Protein AF-R7TZS1-F1 (afdb_monomer_lite)

Foldseek 3Di:
DDDPPPPPPPPPPQFWAKAFQQAKDKDAADPQWFKDWDFKKWKWDADPRHHPDDHDPDDDIDIGGQQLVVLQAGGLHRIGIGRQVVSCVVPVPRPVVDPPTTIIMTTGIDIAGADADDDDDAQAEAEQADQDKYKHKLVRHPPDPPPLQVGWYKYFYAAQWKKWKKKQWSNLPPPPPPDPDFQFFKWKQDPVGIDTDGHDNDRMDTRDIGRGRIITMRTDRDPPGSTMMMMIIGIDAAHDDDDDPQFPDWDDDRFKIWTQGPVRDIWIWGQDSRYTDTDDRDDPPPPPPDPDPPPPPPPDDDD

pLDDT: mean 84.62, std 15.88, range [36.0, 97.88]

Sequence (303 aa):
MHTLWILITVFAFTRANKYCPGEDMSAKCLNNEVIMMMDARLVQGQIGACRTDEIVTDVDTCSVDVIGIIDVKCSAFQVCSVPVSNVINANQNTCHEIEDHELFLEASYQCVKAIGFQGNTCPMVVDLTSNEPKYLANTKLTTTSQRATSCPWRIKADRGKHINMTLWDFGFASTDDHSTVCSLYAIVVRQSGDLTVCKGLTRQRHVTLVQNDTLDLYVLSPRSQSIGFLLEFSEVGCPRIRDNPEYQNVSQNNSIVIIQCTTGENKMLECVDQKWVGETCINIGTRARGVGFLIVILMGIFE

Organism: Capitella teleta (NCBI:txid283909)

Secondary structure (DSSP, 8-state):
--------------PPEEE-TT-EEEEE--TTEEEEEEEEEEEE--TTTS--S----S----EEE-HHHHHHHHTT-SEEEEEHHHHHHHTGGGSTT-TT--EEEEEEEEEEEEE---SS-SSEEEE--SSS-EEEEGGGTTTSTTHHHHS-EEEE--TT-EEEEEEEETTTT-TT---SS--EEEEEE-TT--EEEE--SSSEEEEEEESSSEEEEEE---TT----EEEEEEEESPPPPPP-TTEEEEEEETTEEEEEETTS-EEEEEEETTEEEEPPPP-TT------------------

InterPro domains:
  IPR043159 D-galactoside/L-rhamnose binding SUEL lectin domain superfamily [G3DSA:2.60.120.740] (8-115)

Radius of gyration: 25.95 Å; chains: 1; bounding box: 72×55×70 Å

Structure (mmCIF, N/CA/C/O backbone):
data_AF-R7TZS1-F1
#
_entry.id   AF-R7TZS1-F1
#
loop_
_atom_site.group_PDB
_atom_site.id
_atom_site.type_symbol
_atom_site.label_atom_id
_atom_site.label_alt_id
_atom_site.label_comp_id
_atom_site.label_asym_id
_atom_site.label_entity_id
_atom_site.label_seq_id
_atom_site.pdbx_PDB_ins_code
_atom_site.Cartn_x
_atom_site.Cartn_y
_atom_site.Cartn_z
_atom_site.occupancy
_atom_site.B_iso_or_equiv
_atom_site.auth_seq_id
_atom_site.auth_comp_id
_atom_site.auth_asym_id
_atom_site.auth_atom_id
_atom_site.pdbx_PDB_model_num
ATOM 1 N N . MET A 1 1 ? -26.617 -31.796 9.824 1.00 36.59 1 MET A N 1
ATOM 2 C CA . MET A 1 1 ? -26.656 -31.335 8.419 1.00 36.59 1 MET A CA 1
ATOM 3 C C . MET A 1 1 ? -25.748 -30.119 8.315 1.00 36.59 1 MET A C 1
ATOM 5 O O . MET A 1 1 ? -26.142 -29.052 8.758 1.00 36.59 1 MET A O 1
ATOM 9 N N . HIS A 1 2 ? -24.512 -30.300 7.845 1.00 36.00 2 HIS A N 1
ATOM 10 C CA . HIS A 1 2 ? -23.542 -29.217 7.663 1.00 36.00 2 HIS A CA 1
ATOM 11 C C . HIS A 1 2 ? -23.557 -28.789 6.195 1.00 36.00 2 HIS A C 1
ATOM 13 O O . HIS A 1 2 ? -23.090 -29.521 5.329 1.00 36.00 2 HIS A O 1
ATOM 19 N N . THR A 1 3 ? -24.140 -27.630 5.905 1.00 48.62 3 THR A N 1
ATOM 20 C CA . THR A 1 3 ? -24.046 -26.991 4.589 1.00 48.62 3 THR A CA 1
ATOM 21 C C . THR A 1 3 ? -22.672 -26.344 4.463 1.00 48.62 3 THR A C 1
ATOM 23 O O . THR A 1 3 ? -22.409 -25.310 5.078 1.00 48.62 3 THR A O 1
ATOM 26 N N . LEU A 1 4 ? -21.793 -26.990 3.702 1.00 47.25 4 LEU A N 1
ATOM 27 C CA . LEU A 1 4 ? -20.474 -26.494 3.331 1.00 47.25 4 LEU A CA 1
ATOM 28 C C . LEU A 1 4 ? -20.655 -25.325 2.344 1.00 47.25 4 LEU A C 1
ATOM 30 O O . LEU A 1 4 ? -20.918 -25.539 1.163 1.00 47.25 4 LEU A O 1
ATOM 34 N N . TRP A 1 5 ? -20.576 -24.088 2.832 1.00 43.78 5 TRP A N 1
ATOM 35 C CA . TRP A 1 5 ? -20.531 -22.907 1.971 1.00 43.78 5 TRP A CA 1
ATOM 36 C C . TRP A 1 5 ? -19.133 -22.806 1.363 1.00 43.78 5 TRP A C 1
ATOM 38 O O . TRP A 1 5 ? -18.191 -22.368 2.019 1.00 43.78 5 TRP A O 1
ATOM 48 N N . ILE A 1 6 ? -18.987 -23.244 0.113 1.00 51.50 6 ILE A N 1
ATOM 49 C CA . ILE A 1 6 ? -17.781 -22.992 -0.677 1.00 51.50 6 ILE A CA 1
ATOM 50 C C . ILE A 1 6 ? -17.783 -21.495 -1.006 1.00 51.50 6 ILE A C 1
ATOM 52 O O . ILE A 1 6 ? -18.502 -21.043 -1.895 1.00 51.50 6 ILE A O 1
ATOM 56 N N . LEU A 1 7 ? -17.007 -20.714 -0.253 1.00 50.72 7 LEU A N 1
ATOM 57 C CA . LEU A 1 7 ? -16.642 -19.352 -0.630 1.00 50.72 7 LEU A CA 1
ATOM 58 C C . LEU A 1 7 ? -15.779 -19.449 -1.891 1.00 50.72 7 LEU A C 1
ATOM 60 O O . LEU A 1 7 ? -14.578 -19.692 -1.815 1.00 50.72 7 LEU A O 1
ATOM 64 N N . ILE A 1 8 ? -16.403 -19.301 -3.060 1.00 49.38 8 ILE A N 1
ATOM 65 C CA . ILE A 1 8 ? -15.687 -19.079 -4.316 1.00 49.38 8 ILE A CA 1
ATOM 66 C C . ILE A 1 8 ? -15.096 -17.671 -4.217 1.00 49.38 8 ILE A C 1
ATOM 68 O O . ILE A 1 8 ? -15.732 -16.681 -4.575 1.00 49.38 8 ILE A O 1
ATOM 72 N N . THR A 1 9 ? -13.890 -17.563 -3.665 1.00 54.06 9 THR A N 1
ATOM 73 C CA . THR A 1 9 ? -13.071 -16.364 -3.802 1.00 54.06 9 THR A CA 1
ATOM 74 C C . THR A 1 9 ? -12.706 -16.244 -5.272 1.00 54.06 9 THR A C 1
ATOM 76 O O . THR A 1 9 ? -11.863 -16.972 -5.792 1.00 54.06 9 THR A O 1
ATOM 79 N N . VAL A 1 10 ? -13.395 -15.345 -5.973 1.00 57.78 10 VAL A N 1
ATOM 80 C CA . VAL A 1 10 ? -13.033 -14.954 -7.333 1.00 57.78 10 VAL A CA 1
ATOM 81 C C . VAL A 1 10 ? -11.707 -14.212 -7.230 1.00 57.78 10 VAL A C 1
ATOM 83 O O . VAL A 1 10 ? -11.667 -13.001 -7.023 1.00 57.78 10 VAL A O 1
ATOM 86 N N . PHE A 1 11 ? -10.603 -14.951 -7.314 1.00 57.25 11 PHE A N 1
ATOM 87 C CA . PHE A 1 11 ? -9.299 -14.355 -7.545 1.00 57.25 11 PHE A CA 1
ATOM 88 C C . PHE A 1 11 ? -9.353 -13.747 -8.939 1.00 57.25 11 PHE A C 1
ATOM 90 O O . PHE A 1 11 ? -9.316 -14.458 -9.944 1.00 57.25 11 PHE A O 1
ATOM 97 N N . ALA A 1 12 ? -9.500 -12.425 -8.999 1.00 63.75 12 ALA A N 1
ATOM 98 C CA . ALA A 1 12 ? -9.266 -11.687 -10.222 1.00 63.75 12 ALA A CA 1
ATOM 99 C C . ALA A 1 12 ? -7.794 -11.902 -10.586 1.00 63.75 12 ALA A C 1
ATOM 101 O O . ALA A 1 12 ? -6.906 -11.255 -10.038 1.00 63.75 12 ALA A O 1
ATOM 102 N N . PHE A 1 13 ? -7.532 -12.878 -11.454 1.00 64.31 13 PHE A N 1
ATOM 103 C CA . PHE A 1 13 ? -6.206 -13.091 -12.003 1.00 64.31 13 PHE A CA 1
ATOM 104 C C . PHE A 1 13 ? -5.909 -11.902 -12.906 1.00 64.31 13 PHE A C 1
ATOM 106 O O . PHE A 1 13 ? -6.398 -11.815 -14.035 1.00 64.31 13 PHE A O 1
ATOM 113 N N . THR A 1 14 ? -5.142 -10.951 -12.387 1.00 77.62 14 THR A N 1
ATOM 114 C CA . THR A 1 14 ? -4.610 -9.856 -13.185 1.00 77.62 14 THR A CA 1
ATOM 115 C C . THR A 1 14 ? -3.669 -10.479 -14.205 1.00 77.62 14 THR A C 1
ATOM 117 O O . THR A 1 14 ? -2.587 -10.956 -13.867 1.00 77.62 14 THR A O 1
ATOM 120 N N . ARG A 1 15 ? -4.115 -10.566 -15.459 1.00 81.38 15 ARG A N 1
ATOM 121 C CA . ARG A 1 15 ? -3.304 -11.137 -16.533 1.00 81.38 15 ARG A CA 1
ATOM 122 C C . ARG A 1 15 ? -2.069 -10.255 -16.719 1.00 81.38 15 ARG A C 1
ATOM 124 O O . ARG A 1 15 ? -2.205 -9.052 -16.928 1.00 81.38 15 ARG A O 1
ATOM 131 N N . ALA A 1 16 ? -0.882 -10.851 -16.633 1.00 90.06 16 ALA A N 1
ATOM 132 C CA . ALA A 1 16 ? 0.351 -10.158 -16.977 1.00 90.06 16 ALA A CA 1
ATOM 133 C C . ALA A 1 16 ? 0.345 -9.817 -18.472 1.00 90.06 16 ALA A C 1
ATOM 135 O O . ALA A 1 16 ? 0.037 -10.668 -19.314 1.00 90.06 16 ALA A O 1
ATOM 136 N N . ASN A 1 17 ? 0.664 -8.566 -18.784 1.00 94.00 17 ASN A N 1
ATOM 137 C CA . ASN A 1 17 ? 0.847 -8.098 -20.149 1.00 94.00 17 ASN A CA 1
ATOM 138 C C . ASN A 1 17 ? 2.302 -8.315 -20.557 1.00 94.00 17 ASN A C 1
ATOM 140 O O . ASN A 1 17 ? 3.202 -8.199 -19.725 1.00 94.00 17 ASN A O 1
ATOM 144 N N . LYS A 1 18 ? 2.512 -8.624 -21.835 1.00 94.38 18 LYS A N 1
ATOM 145 C CA . LYS A 1 18 ? 3.832 -8.822 -22.433 1.00 94.38 18 LYS A CA 1
ATOM 146 C C . LYS A 1 18 ? 4.156 -7.602 -23.291 1.00 94.38 18 LYS A C 1
ATOM 148 O O . LYS A 1 18 ? 3.276 -7.157 -24.023 1.00 94.38 18 LYS A O 1
ATOM 153 N N . TYR A 1 19 ? 5.376 -7.089 -23.184 1.00 95.38 19 TYR A N 1
ATOM 154 C CA . TYR A 1 19 ? 5.845 -5.910 -23.911 1.00 95.38 19 TYR A CA 1
ATOM 155 C C . TYR A 1 19 ? 7.188 -6.203 -24.578 1.00 95.38 19 TYR A C 1
ATOM 157 O O . TYR A 1 19 ? 8.139 -6.617 -23.908 1.00 95.38 19 TYR A O 1
ATOM 165 N N . CYS A 1 20 ? 7.264 -5.982 -25.883 1.00 94.50 20 CYS A N 1
ATOM 166 C CA . CYS A 1 20 ? 8.398 -6.354 -26.720 1.00 94.50 20 CYS A CA 1
ATOM 167 C C . CYS A 1 20 ? 9.515 -5.301 -26.732 1.00 94.50 20 CYS A C 1
ATOM 169 O O . CYS A 1 20 ? 9.286 -4.136 -26.389 1.00 94.50 20 CYS A O 1
ATOM 171 N N . PRO A 1 21 ? 10.739 -5.673 -27.157 1.00 92.31 21 PRO A N 1
ATOM 172 C CA . PRO A 1 21 ? 11.778 -4.696 -27.457 1.00 92.31 21 PRO A CA 1
ATOM 173 C C . PRO A 1 21 ? 11.272 -3.620 -28.429 1.00 92.31 21 PRO A C 1
ATOM 175 O O . PRO A 1 21 ? 10.781 -3.926 -29.511 1.00 92.31 21 PRO A O 1
ATOM 178 N N . GLY A 1 22 ? 11.389 -2.350 -28.036 1.00 93.81 22 GLY A N 1
ATOM 179 C CA . GLY A 1 22 ? 10.906 -1.204 -28.818 1.00 93.81 22 GLY A CA 1
ATOM 180 C C . GL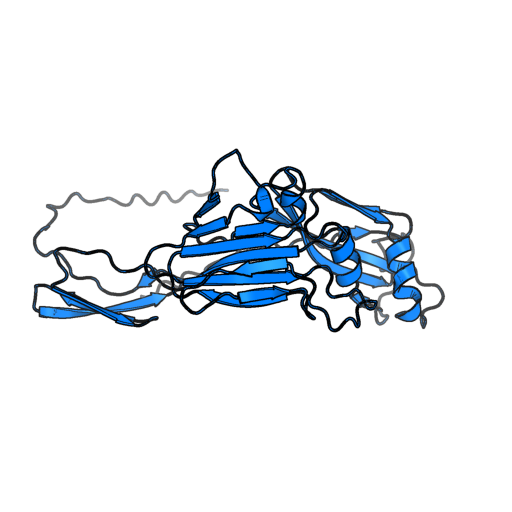Y A 1 22 ? 9.499 -0.722 -28.453 1.00 93.81 22 GLY A C 1
ATOM 181 O O . GLY A 1 22 ? 9.102 0.349 -28.906 1.00 93.81 22 GLY A O 1
ATOM 182 N N . GLU A 1 23 ? 8.772 -1.456 -27.608 1.00 96.44 23 GLU A N 1
ATOM 183 C CA . GLU A 1 23 ? 7.502 -1.002 -27.043 1.00 96.44 23 GLU A CA 1
ATOM 184 C C . GLU A 1 23 ? 7.695 -0.234 -25.728 1.00 96.44 23 GLU A C 1
ATOM 186 O O . GLU A 1 23 ? 8.723 -0.331 -25.046 1.00 96.44 23 GLU A O 1
ATOM 191 N N . ASP A 1 24 ? 6.645 0.492 -25.352 1.00 97.62 24 ASP A N 1
ATOM 192 C CA . ASP A 1 24 ? 6.517 1.147 -24.059 1.00 97.62 24 ASP A CA 1
ATOM 193 C C . ASP A 1 24 ? 5.532 0.375 -23.178 1.00 97.62 24 ASP A C 1
ATOM 195 O O . ASP A 1 24 ? 4.366 0.172 -23.536 1.00 97.62 24 ASP A O 1
ATOM 199 N N . MET A 1 25 ? 5.958 0.032 -21.963 1.00 97.06 25 MET A N 1
ATOM 200 C CA . MET A 1 25 ? 5.032 -0.379 -20.918 1.00 97.06 25 MET A CA 1
ATOM 201 C C . MET A 1 25 ? 4.205 0.831 -20.494 1.00 97.06 25 MET A C 1
ATOM 203 O O . MET A 1 25 ? 4.699 1.736 -19.823 1.00 97.06 25 MET A O 1
ATOM 207 N N . SER A 1 26 ? 2.945 0.847 -20.923 1.00 97.56 26 SER A N 1
ATOM 208 C CA . SER A 1 26 ? 1.988 1.909 -20.623 1.00 97.56 26 SER A CA 1
ATOM 209 C C . SER A 1 26 ? 0.968 1.447 -19.585 1.00 97.56 26 SER A C 1
ATOM 211 O O . SER A 1 26 ? 0.287 0.435 -19.766 1.00 97.56 26 SER A O 1
ATOM 213 N N . ALA A 1 27 ? 0.816 2.226 -18.516 1.00 97.56 27 ALA A N 1
ATOM 214 C CA . ALA A 1 27 ? -0.189 2.011 -17.479 1.00 97.56 27 ALA A CA 1
ATOM 215 C C . ALA A 1 27 ? -0.943 3.309 -17.182 1.00 97.56 27 ALA A C 1
ATOM 217 O O . ALA A 1 27 ? -0.363 4.400 -17.162 1.00 97.56 27 ALA A O 1
ATOM 218 N N . LYS A 1 28 ? -2.256 3.197 -16.958 1.00 97.81 28 LYS A N 1
ATOM 219 C CA . LYS A 1 28 ? -3.122 4.350 -16.698 1.00 97.81 28 LYS A CA 1
ATOM 220 C C . LYS A 1 28 ? -4.279 3.982 -15.778 1.00 97.81 28 LYS A C 1
ATOM 222 O O . LYS A 1 28 ? -5.035 3.065 -16.074 1.00 97.81 28 LYS A O 1
ATOM 227 N N . CYS A 1 29 ? -4.451 4.773 -14.726 1.00 97.44 29 CYS A N 1
ATOM 228 C CA . CYS A 1 29 ? -5.556 4.674 -13.777 1.00 97.44 29 CYS A CA 1
ATOM 229 C C . CYS A 1 29 ? -6.459 5.920 -13.803 1.00 97.44 29 CYS A C 1
ATOM 231 O O . CYS A 1 29 ? -6.125 6.958 -14.395 1.00 97.44 29 CYS A O 1
ATOM 233 N N . LEU A 1 30 ? -7.625 5.830 -13.156 1.00 96.31 30 LEU A N 1
ATOM 234 C CA . LEU A 1 30 ? -8.568 6.946 -13.032 1.00 96.31 30 LEU A CA 1
ATOM 235 C C . LEU A 1 30 ? -8.015 8.080 -12.143 1.00 96.31 30 LEU A C 1
ATOM 237 O O . LEU A 1 30 ? -7.005 7.937 -11.458 1.00 96.31 30 LEU A O 1
ATOM 241 N N . ASN A 1 31 ? -8.678 9.243 -12.145 1.00 91.25 31 ASN A N 1
ATOM 242 C CA . ASN A 1 31 ? -8.196 10.468 -11.475 1.00 91.25 31 ASN A CA 1
ATOM 243 C C . ASN A 1 31 ? -7.962 10.323 -9.963 1.00 91.25 31 ASN A C 1
ATOM 245 O O . ASN A 1 31 ? -7.089 10.987 -9.403 1.00 91.25 31 ASN A O 1
ATOM 249 N N . ASN A 1 32 ? -8.696 9.434 -9.306 1.00 93.25 32 ASN A N 1
ATOM 250 C CA . ASN A 1 32 ? -8.603 9.118 -7.880 1.00 93.25 32 ASN A CA 1
ATOM 251 C C . ASN A 1 32 ? -7.857 7.803 -7.602 1.00 93.25 32 ASN A C 1
ATOM 253 O O . ASN A 1 32 ? -7.904 7.286 -6.488 1.00 93.25 32 ASN A O 1
ATOM 257 N N . GLU A 1 33 ? -7.190 7.256 -8.608 1.00 96.31 33 GLU A N 1
ATOM 258 C CA . GLU A 1 33 ? -6.445 6.014 -8.509 1.00 96.31 33 GLU A CA 1
ATOM 259 C C . GLU A 1 33 ? -4.973 6.246 -8.836 1.00 96.31 33 GLU A C 1
ATOM 261 O O . GLU A 1 33 ? -4.574 7.265 -9.421 1.00 96.31 33 GLU A O 1
ATOM 266 N N . VAL A 1 34 ? -4.164 5.291 -8.403 1.00 96.44 34 VAL A N 1
ATOM 267 C CA . VAL A 1 34 ? -2.740 5.204 -8.698 1.00 96.44 34 VAL A CA 1
ATOM 268 C C . VAL A 1 34 ? -2.388 3.773 -9.067 1.00 96.44 34 VAL A C 1
ATOM 270 O O . VAL A 1 34 ? -3.036 2.822 -8.628 1.00 96.44 34 VAL A O 1
ATOM 273 N N . ILE A 1 35 ? -1.356 3.644 -9.884 1.00 97.62 35 ILE A N 1
ATOM 274 C CA . ILE A 1 35 ? -0.778 2.379 -10.299 1.00 97.62 35 ILE A CA 1
ATOM 275 C C . ILE A 1 35 ? -0.058 1.777 -9.089 1.00 97.62 35 ILE A C 1
ATOM 277 O O . ILE A 1 35 ? 0.745 2.439 -8.429 1.00 97.62 35 ILE A O 1
ATOM 281 N N . MET A 1 36 ? -0.346 0.515 -8.807 1.00 97.25 36 MET A N 1
ATOM 282 C CA . MET A 1 36 ? 0.450 -0.347 -7.945 1.00 97.25 36 MET A CA 1
ATOM 283 C C . MET A 1 36 ? 0.902 -1.518 -8.808 1.00 97.25 36 MET A C 1
ATOM 285 O O . MET A 1 36 ? 0.079 -2.337 -9.224 1.00 97.25 36 MET A O 1
ATOM 289 N N . MET A 1 37 ? 2.196 -1.579 -9.115 1.00 97.81 37 MET A N 1
ATOM 290 C CA . MET A 1 37 ? 2.744 -2.733 -9.818 1.00 97.81 37 MET A CA 1
ATOM 291 C C . MET A 1 37 ? 2.579 -3.980 -8.943 1.00 97.81 37 MET A C 1
ATOM 293 O O . MET A 1 37 ? 2.754 -3.918 -7.726 1.00 97.81 37 MET A O 1
ATOM 297 N N . MET A 1 38 ? 2.210 -5.103 -9.541 1.00 96.75 38 MET A N 1
ATOM 298 C CA . MET A 1 38 ? 2.007 -6.364 -8.822 1.00 96.75 38 MET A CA 1
ATOM 299 C C . MET A 1 38 ? 3.144 -7.337 -9.101 1.00 96.75 38 MET A C 1
ATOM 301 O O . MET A 1 38 ? 3.638 -7.968 -8.174 1.00 96.75 38 MET A O 1
ATOM 305 N N . ASP A 1 39 ? 3.578 -7.396 -10.357 1.00 96.88 39 ASP A N 1
ATOM 306 C CA . ASP A 1 39 ? 4.677 -8.232 -10.827 1.00 96.88 39 ASP A CA 1
ATOM 307 C C . ASP A 1 39 ? 5.353 -7.547 -12.018 1.00 96.88 39 ASP A C 1
ATOM 309 O O . ASP A 1 39 ? 4.677 -6.868 -12.803 1.00 96.88 39 ASP A O 1
ATOM 313 N N . ALA A 1 40 ? 6.667 -7.704 -12.151 1.00 97.12 40 ALA A N 1
ATOM 314 C CA . ALA A 1 40 ? 7.392 -7.294 -13.345 1.00 97.12 40 ALA A CA 1
ATOM 315 C C . ALA A 1 40 ? 8.675 -8.106 -13.489 1.00 97.12 40 ALA A C 1
ATOM 317 O O . ALA A 1 40 ? 9.539 -8.082 -12.615 1.00 97.12 40 ALA A O 1
ATOM 318 N N . ARG A 1 41 ? 8.824 -8.781 -14.623 1.00 96.06 41 ARG A N 1
ATOM 319 C CA . ARG A 1 41 ? 9.970 -9.635 -14.915 1.00 96.06 41 ARG A CA 1
ATOM 320 C C . ARG A 1 41 ? 10.406 -9.494 -16.362 1.00 96.06 41 ARG A C 1
ATOM 322 O O . ARG A 1 41 ? 9.574 -9.416 -17.264 1.00 96.06 41 ARG A O 1
ATOM 329 N N . LEU A 1 42 ? 11.712 -9.475 -16.583 1.00 93.88 42 LEU A N 1
ATOM 330 C CA . LEU A 1 42 ? 12.271 -9.719 -17.905 1.00 93.88 42 LEU A CA 1
ATOM 331 C C . LEU A 1 42 ? 12.331 -11.220 -18.107 1.00 93.88 42 LEU A C 1
ATOM 333 O O . LEU A 1 42 ? 12.887 -11.930 -17.275 1.00 93.88 42 LEU A O 1
ATOM 337 N N . VAL A 1 43 ? 11.759 -11.688 -19.203 1.00 91.50 43 VAL A N 1
ATOM 338 C CA . VAL A 1 43 ? 11.744 -13.100 -19.568 1.00 91.50 43 VAL A CA 1
ATOM 339 C C . VAL A 1 43 ? 12.291 -13.258 -20.972 1.00 91.50 43 VAL A C 1
ATOM 341 O O . VAL A 1 43 ? 12.128 -12.396 -21.839 1.00 91.50 43 VAL A O 1
ATOM 344 N N . GLN A 1 44 ? 12.955 -14.379 -21.193 1.00 88.38 44 GLN A N 1
ATOM 345 C CA . GLN A 1 44 ? 13.411 -14.777 -22.511 1.00 88.38 44 GLN A CA 1
ATOM 346 C C . GLN A 1 44 ? 12.223 -15.058 -23.439 1.00 88.38 44 GLN A C 1
ATOM 348 O O . GLN A 1 44 ? 11.277 -15.748 -23.055 1.00 88.38 44 GLN A O 1
ATOM 353 N N . GLY A 1 45 ? 12.285 -14.519 -24.662 1.00 71.62 45 GLY A N 1
ATOM 354 C CA . GLY A 1 45 ? 11.308 -14.697 -25.737 1.00 71.62 45 GLY A CA 1
ATOM 355 C C . GLY A 1 45 ? 10.766 -16.119 -25.872 1.00 71.62 45 GLY A C 1
ATOM 356 O O . GLY A 1 45 ? 11.495 -17.014 -26.283 1.00 71.62 45 GLY A O 1
ATOM 357 N N . GLN A 1 46 ? 9.468 -16.306 -25.611 1.00 67.69 46 GLN A N 1
ATOM 358 C CA . GLN A 1 46 ? 8.711 -17.460 -26.101 1.00 67.69 46 GLN A CA 1
ATOM 359 C C . GLN A 1 46 ? 7.970 -17.071 -27.385 1.00 67.69 46 GLN A C 1
ATOM 361 O O . GLN A 1 46 ? 7.551 -15.920 -27.559 1.00 67.69 46 GLN A O 1
ATOM 366 N N . ILE A 1 47 ? 7.786 -18.044 -28.276 1.00 68.12 47 ILE A N 1
ATOM 367 C CA . ILE A 1 47 ? 7.070 -17.869 -29.543 1.00 68.12 47 ILE A CA 1
ATOM 368 C C . ILE A 1 47 ? 5.674 -17.306 -29.276 1.00 68.12 47 ILE A C 1
ATOM 370 O O . ILE A 1 47 ? 4.976 -17.741 -28.360 1.00 68.12 47 ILE A O 1
ATOM 374 N N . GLY A 1 48 ? 5.256 -16.343 -30.098 1.00 71.44 48 GLY A N 1
ATOM 375 C CA . GLY A 1 48 ? 3.912 -15.767 -30.063 1.00 71.44 48 GLY A CA 1
ATOM 376 C C . GLY A 1 48 ? 3.725 -14.601 -29.090 1.00 71.44 48 GLY A C 1
ATOM 377 O O . GLY A 1 48 ? 2.649 -14.009 -29.087 1.00 71.44 48 GLY A O 1
ATOM 378 N N . ALA A 1 49 ? 4.740 -14.240 -28.296 1.00 76.12 49 ALA A N 1
ATOM 379 C CA . ALA A 1 49 ? 4.742 -12.972 -27.561 1.00 76.12 49 ALA A CA 1
ATOM 380 C C . ALA A 1 49 ? 5.277 -11.836 -28.445 1.00 76.12 49 ALA A C 1
ATOM 382 O O . ALA A 1 49 ? 4.528 -10.937 -28.810 1.00 76.12 49 ALA A O 1
ATOM 383 N N . CYS A 1 50 ? 6.557 -11.925 -28.818 1.00 84.31 50 CYS A N 1
ATOM 384 C CA . CYS A 1 50 ? 7.274 -10.883 -29.565 1.00 84.31 50 CYS A CA 1
ATOM 385 C C . CYS A 1 50 ? 7.916 -11.379 -30.864 1.00 84.31 50 CYS A C 1
ATOM 387 O O . CYS A 1 50 ? 8.424 -10.580 -31.642 1.00 84.31 50 CYS A O 1
ATOM 389 N N . ARG A 1 51 ? 7.868 -12.694 -31.112 1.00 78.56 51 ARG A N 1
ATOM 390 C CA . ARG A 1 51 ? 8.448 -13.343 -32.289 1.00 78.56 51 ARG A CA 1
ATOM 391 C C . ARG A 1 51 ? 7.421 -14.263 -32.942 1.00 78.56 51 ARG A C 1
ATOM 393 O O . ARG A 1 51 ? 6.700 -14.981 -32.244 1.00 78.56 51 ARG A O 1
ATOM 400 N N . THR A 1 52 ? 7.355 -14.228 -34.270 1.00 74.69 52 THR A N 1
ATOM 401 C CA . THR A 1 52 ? 6.414 -15.012 -35.087 1.00 74.69 52 THR A CA 1
ATOM 402 C C . THR A 1 52 ? 6.940 -16.391 -35.477 1.00 74.69 52 THR A C 1
ATOM 404 O O . THR A 1 52 ? 6.151 -17.226 -35.916 1.00 74.69 52 THR A O 1
ATOM 407 N N . ASP A 1 53 ? 8.238 -16.648 -35.296 1.00 68.56 53 ASP A N 1
ATOM 408 C CA . ASP A 1 53 ? 8.920 -17.759 -35.961 1.00 68.56 53 ASP A CA 1
ATOM 409 C C . ASP A 1 53 ? 9.393 -18.837 -34.964 1.00 68.56 53 ASP A C 1
ATOM 411 O O . ASP A 1 53 ? 10.000 -18.514 -33.946 1.00 68.56 53 ASP A O 1
ATOM 415 N N . GLU A 1 54 ? 9.069 -20.090 -35.316 1.00 64.56 54 GLU A N 1
ATOM 416 C CA . GLU A 1 54 ? 9.449 -21.428 -34.805 1.00 64.56 54 GLU A CA 1
ATOM 417 C C . GLU A 1 54 ? 9.570 -21.725 -33.303 1.00 64.56 54 GLU A C 1
ATOM 419 O O . GLU A 1 54 ? 10.299 -21.089 -32.555 1.00 64.56 54 GLU A O 1
ATOM 424 N N . ILE A 1 55 ? 8.893 -22.813 -32.906 1.00 59.94 55 ILE A N 1
ATOM 425 C CA . ILE A 1 55 ? 8.687 -23.310 -31.542 1.00 59.94 55 ILE A CA 1
ATOM 426 C C . ILE A 1 55 ? 9.976 -23.910 -30.955 1.00 59.94 55 ILE A C 1
ATOM 428 O O . ILE A 1 55 ? 10.413 -24.977 -31.374 1.00 59.94 55 ILE A O 1
ATOM 432 N N . VAL A 1 56 ? 10.518 -23.282 -29.912 1.00 58.31 56 VAL A N 1
ATOM 433 C CA . VAL A 1 56 ? 11.513 -23.868 -29.007 1.00 58.31 56 VAL A CA 1
ATOM 434 C C . VAL A 1 56 ? 10.749 -24.405 -27.796 1.00 58.31 56 VAL A C 1
ATOM 436 O O . VAL A 1 56 ? 10.246 -23.623 -26.991 1.00 58.31 56 VAL A O 1
ATOM 439 N N . THR A 1 57 ? 10.578 -25.726 -27.701 1.00 60.47 57 THR A N 1
ATOM 440 C CA . THR A 1 57 ? 9.745 -26.352 -26.657 1.00 60.47 57 THR A CA 1
ATOM 441 C C . THR A 1 57 ? 10.460 -26.637 -25.338 1.00 60.47 57 THR A C 1
ATOM 443 O O . THR A 1 57 ? 9.764 -26.894 -24.365 1.00 60.47 57 THR A O 1
ATOM 446 N N . ASP A 1 58 ? 11.795 -26.574 -25.252 1.00 59.88 58 ASP A N 1
ATOM 447 C CA . ASP A 1 58 ? 12.514 -27.235 -24.142 1.00 59.88 58 ASP A CA 1
ATOM 448 C C . ASP A 1 58 ? 13.786 -26.512 -23.651 1.00 59.88 58 ASP A C 1
ATOM 450 O O . ASP A 1 58 ? 14.829 -27.141 -23.486 1.00 59.88 58 ASP A O 1
ATOM 454 N N . VAL A 1 59 ? 13.744 -25.197 -23.408 1.00 62.28 59 VAL A N 1
ATOM 455 C CA . VAL A 1 59 ? 14.907 -24.470 -22.852 1.00 62.28 59 VAL A CA 1
ATOM 456 C C . VAL A 1 59 ? 14.542 -23.766 -21.549 1.00 62.28 59 VAL A C 1
ATOM 458 O O . VAL A 1 59 ? 13.509 -23.100 -21.470 1.00 62.28 59 VAL A O 1
ATOM 461 N N . ASP A 1 60 ? 15.407 -23.924 -20.542 1.00 69.88 60 ASP A N 1
ATOM 462 C CA . ASP A 1 60 ? 15.380 -23.192 -19.275 1.00 69.88 60 ASP A CA 1
ATOM 463 C C . ASP A 1 60 ? 15.236 -21.688 -19.547 1.00 69.88 60 ASP A C 1
ATOM 465 O O . ASP A 1 60 ? 16.161 -21.029 -20.020 1.00 69.88 60 ASP A O 1
ATOM 469 N N . THR A 1 61 ? 14.050 -21.133 -19.291 1.00 79.62 61 THR A N 1
ATOM 470 C CA . THR A 1 61 ? 13.777 -19.721 -19.569 1.00 79.62 61 THR A CA 1
ATOM 471 C C . THR A 1 61 ? 14.452 -18.851 -18.516 1.00 79.62 61 THR A C 1
ATOM 473 O O . THR A 1 61 ? 14.055 -18.892 -17.346 1.00 79.62 61 THR A O 1
ATOM 476 N N . CYS A 1 62 ? 15.424 -18.024 -18.913 1.00 88.50 62 CYS A N 1
ATOM 477 C CA . CYS A 1 62 ? 15.947 -16.988 -18.020 1.00 88.50 62 CYS A CA 1
ATOM 478 C C . CYS A 1 62 ? 14.816 -16.012 -17.656 1.00 88.50 62 CYS A C 1
ATOM 480 O O . CYS A 1 62 ? 14.106 -15.515 -18.537 1.00 88.50 62 CYS A O 1
ATOM 482 N N . SER A 1 63 ? 14.644 -15.743 -16.360 1.00 91.88 63 SER A N 1
ATOM 483 C CA . SER A 1 63 ? 13.685 -14.765 -15.842 1.00 91.88 63 SER A CA 1
ATOM 484 C C . SER A 1 63 ? 14.332 -13.931 -14.744 1.00 91.88 63 SER A C 1
ATOM 486 O O . SER A 1 63 ? 14.914 -14.476 -13.808 1.00 91.88 63 SER A O 1
ATOM 488 N N . VAL A 1 64 ? 14.179 -12.612 -14.825 1.00 94.00 64 VAL A N 1
ATOM 489 C CA . VAL A 1 64 ? 14.769 -11.649 -13.888 1.00 94.00 64 VAL A CA 1
ATOM 490 C C . VAL A 1 64 ? 13.674 -10.761 -13.335 1.00 94.00 64 VAL A C 1
ATOM 492 O O . VAL A 1 64 ? 12.972 -10.108 -14.103 1.00 94.00 64 VAL A O 1
ATOM 495 N N . ASP A 1 65 ? 13.540 -10.719 -12.012 1.00 95.06 65 ASP A N 1
ATOM 496 C CA . ASP A 1 65 ? 12.645 -9.776 -11.344 1.00 95.06 65 ASP A CA 1
ATOM 497 C C . ASP A 1 65 ? 13.168 -8.342 -11.525 1.00 95.06 65 ASP A C 1
ATOM 499 O O . ASP A 1 65 ? 14.295 -8.016 -11.149 1.00 95.06 65 ASP A O 1
ATOM 503 N N . VAL A 1 66 ? 12.338 -7.488 -12.122 1.00 96.25 66 VAL A N 1
ATOM 504 C CA . VAL A 1 66 ? 12.626 -6.071 -12.375 1.00 96.25 66 VAL A CA 1
ATOM 505 C C . VAL A 1 66 ? 11.588 -5.153 -11.730 1.00 96.25 66 VAL A C 1
ATOM 507 O O . VAL A 1 66 ? 11.524 -3.964 -12.062 1.00 96.25 66 VAL A O 1
ATOM 510 N N . ILE A 1 67 ? 10.791 -5.664 -10.781 1.00 96.88 67 ILE A N 1
ATOM 511 C CA . ILE A 1 67 ? 9.728 -4.908 -10.105 1.00 96.88 67 ILE A CA 1
ATOM 512 C C . ILE A 1 67 ? 10.242 -3.610 -9.499 1.00 96.88 67 ILE A C 1
ATOM 514 O O . ILE A 1 67 ? 9.599 -2.577 -9.655 1.00 96.88 67 ILE A O 1
ATOM 518 N N . GLY A 1 68 ? 11.437 -3.626 -8.905 1.00 95.12 68 GLY A N 1
ATOM 519 C CA . GLY A 1 68 ? 12.048 -2.444 -8.301 1.00 95.12 68 GLY A CA 1
ATOM 520 C C . GLY A 1 68 ? 12.307 -1.310 -9.297 1.00 95.12 68 GLY A C 1
ATOM 521 O O . GLY A 1 68 ? 12.127 -0.143 -8.961 1.00 95.12 68 GLY A O 1
ATOM 522 N N . ILE A 1 69 ? 12.676 -1.632 -10.540 1.00 95.00 69 ILE A N 1
ATOM 523 C CA . ILE A 1 69 ? 12.946 -0.632 -11.585 1.00 95.00 69 ILE A CA 1
ATOM 524 C C . ILE A 1 69 ? 11.640 -0.011 -12.076 1.00 95.00 69 ILE A C 1
ATOM 526 O O . ILE A 1 69 ? 11.560 1.208 -12.252 1.00 95.00 69 ILE A O 1
ATOM 530 N N . ILE A 1 70 ? 10.610 -0.837 -12.276 1.00 96.62 70 ILE A N 1
ATOM 531 C CA . ILE A 1 70 ? 9.303 -0.362 -12.738 1.00 96.62 70 ILE A CA 1
ATOM 532 C C . ILE A 1 70 ? 8.575 0.405 -11.629 1.00 96.62 70 ILE A C 1
ATOM 534 O O . ILE A 1 70 ? 7.977 1.443 -11.904 1.00 96.62 70 ILE A O 1
ATOM 538 N N . ASP A 1 71 ? 8.673 -0.038 -10.375 1.00 96.44 71 ASP A N 1
ATOM 539 C CA . ASP A 1 71 ? 8.081 0.620 -9.206 1.00 96.44 71 ASP A CA 1
ATOM 540 C C . ASP A 1 71 ? 8.521 2.083 -9.091 1.00 96.44 71 ASP A C 1
ATOM 542 O O . ASP A 1 71 ? 7.671 2.966 -8.970 1.00 96.44 71 ASP A O 1
ATOM 546 N N . VAL A 1 72 ? 9.825 2.355 -9.221 1.00 94.31 72 VAL A N 1
ATOM 547 C CA . VAL A 1 72 ? 10.388 3.717 -9.149 1.00 94.31 72 VAL A CA 1
ATOM 548 C C . VAL A 1 72 ? 9.768 4.654 -10.193 1.00 94.31 72 VAL A C 1
ATOM 550 O O . VAL A 1 72 ? 9.710 5.866 -9.980 1.00 94.31 72 VAL A O 1
ATOM 553 N N . LYS A 1 73 ? 9.329 4.118 -11.336 1.00 95.06 73 LYS A N 1
ATOM 554 C CA . LYS A 1 73 ? 8.792 4.902 -12.457 1.00 95.06 73 LYS A CA 1
ATOM 555 C C . LYS A 1 73 ? 7.270 4.964 -12.476 1.00 95.06 73 LYS A C 1
ATOM 557 O O . LYS A 1 73 ? 6.723 5.991 -12.868 1.00 95.06 73 LYS A O 1
ATOM 562 N N . CYS A 1 74 ? 6.601 3.883 -12.086 1.00 97.00 74 CYS A N 1
ATOM 563 C CA . CYS A 1 74 ? 5.168 3.714 -12.298 1.00 97.00 74 CYS A CA 1
ATOM 564 C C . CYS A 1 74 ? 4.353 3.671 -11.014 1.00 97.00 74 CYS A C 1
ATOM 566 O O . CYS A 1 74 ? 3.237 4.193 -10.994 1.00 97.00 74 CYS A O 1
ATOM 568 N N . SER A 1 75 ? 4.872 3.080 -9.940 1.00 96.81 75 SER A N 1
ATOM 569 C CA . SER A 1 75 ? 4.073 2.883 -8.736 1.00 96.81 75 SER A CA 1
ATOM 570 C C . SER A 1 75 ? 3.820 4.199 -7.997 1.00 96.81 75 SER A C 1
ATOM 572 O O . SER A 1 75 ? 4.656 5.099 -7.956 1.00 96.81 75 SER A O 1
ATOM 574 N N . ALA A 1 76 ? 2.615 4.325 -7.439 1.00 95.56 76 ALA A N 1
ATOM 575 C CA . ALA A 1 76 ? 2.014 5.562 -6.939 1.00 95.56 76 ALA A CA 1
ATOM 576 C C . ALA A 1 76 ? 1.714 6.634 -8.004 1.00 95.56 76 ALA A C 1
ATOM 578 O O . ALA A 1 76 ? 1.136 7.660 -7.654 1.00 95.56 76 ALA A O 1
ATOM 579 N N . PHE A 1 77 ? 2.015 6.444 -9.289 1.00 94.81 77 PHE A N 1
ATOM 580 C CA . PHE A 1 77 ? 1.641 7.406 -10.331 1.00 94.81 77 PHE A CA 1
ATOM 581 C C . PHE A 1 77 ? 0.284 7.066 -10.943 1.00 94.81 77 PHE A C 1
ATOM 583 O O . PHE A 1 77 ? -0.161 5.927 -10.921 1.00 94.81 77 PHE A O 1
ATOM 590 N N . GLN A 1 78 ? -0.415 8.063 -11.487 1.00 95.56 78 GLN A N 1
ATOM 591 C CA . GLN A 1 78 ? -1.677 7.813 -12.193 1.00 95.56 78 GLN A CA 1
ATOM 592 C C . GLN A 1 78 ? -1.441 7.301 -13.623 1.00 95.56 78 GLN A C 1
ATOM 594 O O . GLN A 1 78 ? -2.229 6.511 -14.140 1.00 95.56 78 GLN A O 1
ATOM 599 N N . VAL A 1 79 ? -0.385 7.794 -14.270 1.00 96.56 79 VAL A N 1
ATOM 600 C CA . VAL A 1 79 ? -0.010 7.476 -15.649 1.00 96.56 79 VAL A CA 1
ATOM 601 C C . VAL A 1 79 ? 1.479 7.178 -15.664 1.00 96.56 79 VAL A C 1
ATOM 603 O O . VAL A 1 79 ? 2.250 7.925 -15.063 1.00 96.56 79 VAL A O 1
ATOM 606 N N . CYS A 1 80 ? 1.868 6.114 -16.357 1.00 97.06 80 CYS A N 1
ATOM 607 C CA . CYS A 1 80 ? 3.257 5.728 -16.546 1.00 97.06 80 CYS A CA 1
ATOM 608 C C . CYS A 1 80 ? 3.490 5.249 -17.982 1.00 97.06 80 CYS A C 1
ATOM 610 O O . CYS A 1 80 ? 2.622 4.582 -18.547 1.00 97.06 80 CYS A O 1
ATOM 612 N N . SER A 1 81 ? 4.657 5.577 -18.539 1.00 97.62 81 SER A N 1
ATOM 613 C CA . SER A 1 81 ? 5.187 4.992 -19.774 1.00 97.62 81 SER A CA 1
ATOM 614 C C . SER A 1 81 ? 6.668 4.699 -19.567 1.00 97.62 81 SER A C 1
ATOM 616 O O . SER A 1 81 ? 7.428 5.617 -19.243 1.00 97.62 81 SER A O 1
ATOM 618 N N . VAL A 1 82 ? 7.076 3.439 -19.706 1.00 97.25 82 VAL A N 1
ATOM 619 C CA . VAL A 1 82 ? 8.476 3.017 -19.564 1.00 97.25 82 VAL A CA 1
ATOM 620 C C . VAL A 1 82 ? 8.901 2.254 -20.816 1.00 97.25 82 VAL A C 1
ATOM 622 O O . VAL A 1 82 ? 8.374 1.167 -21.049 1.00 97.25 82 VAL A O 1
ATOM 625 N N . PRO A 1 83 ? 9.878 2.761 -21.589 1.00 97.75 83 PRO A N 1
ATOM 626 C CA . PRO A 1 83 ? 10.437 2.016 -22.711 1.00 97.75 83 PRO A CA 1
ATOM 627 C C . PRO A 1 83 ? 11.062 0.705 -22.236 1.00 97.75 83 PRO A C 1
ATOM 629 O O . PRO A 1 83 ? 11.913 0.715 -21.339 1.00 97.75 83 PRO A O 1
ATOM 632 N N . VAL A 1 84 ? 10.683 -0.420 -22.846 1.00 96.00 84 VAL A N 1
ATOM 633 C CA . VAL A 1 84 ? 11.189 -1.755 -22.470 1.00 96.00 84 VAL A CA 1
ATOM 634 C C . VAL A 1 84 ? 12.713 -1.828 -22.606 1.00 96.00 84 VAL A C 1
ATOM 636 O O . VAL A 1 84 ? 13.389 -2.418 -21.762 1.00 96.00 84 VAL A O 1
ATOM 639 N N . SER A 1 85 ? 13.278 -1.138 -23.601 1.00 94.62 85 SER A N 1
ATOM 640 C CA . SER A 1 85 ? 14.728 -1.025 -23.796 1.00 94.62 85 SER A CA 1
ATOM 641 C C . SER A 1 85 ? 15.455 -0.468 -22.570 1.00 94.62 85 SER A C 1
ATOM 643 O O . SER A 1 85 ? 16.542 -0.936 -22.243 1.00 94.62 85 SER A O 1
ATOM 645 N N . ASN A 1 86 ? 14.861 0.485 -21.844 1.00 95.56 86 ASN A N 1
ATOM 646 C CA . ASN A 1 86 ? 15.474 1.054 -20.642 1.00 95.56 86 ASN A CA 1
ATOM 647 C C . ASN A 1 86 ? 15.544 0.026 -19.507 1.00 95.56 86 ASN A C 1
ATOM 649 O O . ASN A 1 86 ? 16.512 0.015 -18.750 1.00 95.56 86 ASN A O 1
ATOM 653 N N . VAL A 1 87 ? 14.537 -0.843 -19.399 1.00 94.94 87 VAL A N 1
ATOM 654 C CA . VAL A 1 87 ? 14.471 -1.902 -18.382 1.00 94.94 87 VAL A CA 1
ATOM 655 C C . VAL A 1 87 ? 15.501 -2.991 -18.677 1.00 94.94 87 VAL A C 1
ATOM 657 O O . VAL A 1 87 ? 16.216 -3.416 -17.770 1.00 94.94 87 VAL A O 1
ATOM 660 N N . ILE A 1 88 ? 15.619 -3.391 -19.948 1.00 92.62 88 ILE A N 1
ATOM 661 C CA . ILE A 1 88 ? 16.640 -4.336 -20.420 1.00 92.62 88 ILE A CA 1
ATOM 662 C C . ILE A 1 88 ? 18.039 -3.766 -20.167 1.00 92.62 88 ILE A C 1
ATOM 664 O O . ILE A 1 88 ? 18.882 -4.435 -19.576 1.00 92.62 88 ILE A O 1
ATOM 668 N N . ASN A 1 89 ? 18.270 -2.503 -20.538 1.00 92.62 89 ASN A N 1
ATOM 669 C CA . ASN A 1 89 ? 19.567 -1.848 -20.372 1.00 92.62 89 ASN A CA 1
ATOM 670 C C . ASN A 1 89 ? 19.990 -1.726 -18.901 1.00 92.62 89 ASN A C 1
ATOM 672 O O . ASN A 1 89 ? 21.170 -1.861 -18.589 1.00 92.62 89 ASN A O 1
ATOM 676 N N . ALA A 1 90 ? 19.036 -1.527 -17.990 1.00 90.44 90 ALA A N 1
ATOM 677 C CA . ALA A 1 90 ? 19.302 -1.498 -16.554 1.00 90.44 90 ALA A CA 1
ATOM 678 C C . ALA A 1 90 ? 19.690 -2.873 -15.966 1.00 90.44 90 ALA A C 1
ATOM 680 O O . ALA A 1 90 ? 20.227 -2.917 -14.863 1.00 90.44 90 ALA A O 1
ATOM 681 N N . ASN A 1 91 ? 19.445 -3.977 -16.686 1.00 87.44 91 ASN A N 1
ATOM 682 C CA . ASN A 1 91 ? 19.680 -5.353 -16.227 1.00 87.44 91 ASN A CA 1
ATOM 683 C C . ASN A 1 91 ? 20.550 -6.176 -17.182 1.00 87.44 91 ASN A C 1
ATOM 685 O O . ASN A 1 91 ? 20.449 -7.403 -17.183 1.00 87.44 91 ASN A O 1
ATOM 689 N N . GLN A 1 92 ? 21.397 -5.531 -17.993 1.00 77.38 92 GLN A N 1
ATOM 690 C CA . GLN A 1 92 ? 22.199 -6.234 -19.006 1.00 77.38 92 GLN A CA 1
ATOM 691 C C . GLN A 1 92 ? 22.958 -7.430 -18.409 1.00 77.38 92 GLN A C 1
ATOM 693 O O . GLN A 1 92 ? 23.006 -8.477 -19.040 1.00 77.38 92 GLN A O 1
ATOM 698 N N . ASN A 1 93 ? 23.387 -7.333 -17.146 1.00 79.00 93 ASN A N 1
ATOM 699 C CA . ASN A 1 93 ? 24.236 -8.320 -16.484 1.00 79.00 93 ASN A CA 1
ATOM 700 C C . ASN A 1 93 ? 23.590 -9.659 -16.088 1.00 79.00 93 ASN A C 1
ATOM 702 O O . ASN A 1 93 ? 24.321 -10.584 -15.738 1.00 79.00 93 ASN A O 1
ATOM 706 N N . THR A 1 94 ? 22.261 -9.793 -16.113 1.00 82.19 94 THR A N 1
ATOM 707 C CA . THR A 1 94 ? 21.601 -10.895 -15.385 1.00 82.19 94 THR A CA 1
ATOM 708 C C . THR A 1 94 ? 21.271 -12.126 -16.247 1.00 82.19 94 THR A C 1
ATOM 710 O O . THR A 1 94 ? 21.195 -13.223 -15.706 1.00 82.19 94 THR A O 1
ATOM 713 N N . CYS A 1 95 ? 21.131 -11.987 -17.573 1.00 81.88 95 CYS A N 1
ATOM 714 C CA . CYS A 1 95 ? 20.838 -13.100 -18.505 1.00 81.88 95 CYS A CA 1
ATOM 715 C C . CYS A 1 95 ? 21.877 -13.226 -19.643 1.00 81.88 95 CYS A C 1
ATOM 717 O O . CYS A 1 95 ? 21.547 -13.660 -20.743 1.00 81.88 95 CYS A O 1
ATOM 719 N N . HIS A 1 96 ? 23.128 -12.817 -19.408 1.00 69.94 96 HIS A N 1
ATOM 720 C CA . HIS A 1 96 ? 24.166 -12.729 -20.447 1.00 69.94 96 HIS A CA 1
ATOM 721 C C . HIS A 1 96 ? 24.552 -14.041 -21.129 1.00 69.94 96 HIS A C 1
ATOM 723 O O . HIS A 1 96 ? 25.126 -14.000 -22.211 1.00 69.94 96 HIS A O 1
ATOM 729 N N . GLU A 1 97 ? 24.264 -15.189 -20.522 1.00 68.56 97 GLU A N 1
ATOM 730 C CA . GLU A 1 97 ? 24.703 -16.487 -21.051 1.00 68.56 97 GLU A CA 1
ATOM 731 C C . GLU A 1 97 ? 23.977 -16.897 -22.337 1.00 68.56 97 GLU A C 1
ATOM 733 O O . GLU A 1 97 ? 24.332 -17.898 -22.954 1.00 68.56 97 GLU A O 1
ATOM 738 N N . ILE A 1 98 ? 22.977 -16.120 -22.759 1.00 64.88 98 ILE A N 1
ATOM 739 C CA . ILE A 1 98 ? 22.149 -16.437 -23.908 1.00 64.88 98 ILE A CA 1
ATOM 740 C C . ILE A 1 98 ? 22.315 -15.362 -24.983 1.00 64.88 98 ILE A C 1
ATOM 742 O O . ILE A 1 98 ? 21.435 -14.531 -25.223 1.00 64.88 98 ILE A O 1
ATOM 746 N N . GLU A 1 99 ? 23.484 -15.382 -25.624 1.00 63.50 99 GLU A N 1
ATOM 747 C CA . GLU A 1 99 ? 23.719 -14.678 -26.884 1.00 63.50 99 GLU A CA 1
ATOM 748 C C . GLU A 1 99 ? 22.566 -15.048 -27.853 1.00 63.50 99 GLU A C 1
ATOM 750 O O . GLU A 1 99 ? 22.143 -16.201 -27.928 1.00 63.50 99 GLU A O 1
ATOM 755 N N . ASP A 1 100 ? 21.970 -14.054 -28.511 1.00 67.19 100 ASP A N 1
ATOM 756 C CA . ASP A 1 100 ? 20.879 -14.178 -29.501 1.00 67.19 100 ASP A CA 1
ATOM 757 C C . ASP A 1 100 ? 19.422 -14.296 -29.014 1.00 67.19 100 ASP A C 1
ATOM 759 O O . ASP A 1 100 ? 18.526 -14.466 -29.848 1.00 67.19 100 ASP A O 1
ATOM 763 N N . HIS A 1 101 ? 19.121 -14.143 -27.719 1.00 71.69 101 HIS A N 1
ATOM 764 C CA . HIS A 1 101 ? 17.718 -14.143 -27.276 1.00 71.69 101 HIS A CA 1
ATOM 765 C C . HIS A 1 101 ? 17.188 -12.757 -26.912 1.00 71.69 101 HIS A C 1
ATOM 767 O O . HIS A 1 101 ? 17.699 -12.064 -26.034 1.00 71.69 101 HIS A O 1
ATOM 773 N N . GLU A 1 102 ? 16.096 -12.374 -27.574 1.00 86.06 102 GLU A N 1
ATOM 774 C CA . GLU A 1 102 ? 15.352 -11.162 -27.258 1.00 86.06 102 GLU A CA 1
ATOM 775 C C . GLU A 1 102 ? 14.616 -11.333 -25.922 1.00 86.06 102 GLU A C 1
ATOM 777 O O . GLU A 1 102 ? 13.798 -12.242 -25.743 1.00 86.06 102 GLU A O 1
ATOM 782 N N . LEU A 1 103 ? 14.916 -10.450 -24.970 1.00 90.44 103 LEU A N 1
ATOM 783 C CA . LEU A 1 103 ? 14.178 -10.335 -23.716 1.00 90.44 103 LEU A CA 1
ATOM 784 C C . LEU A 1 103 ? 12.930 -9.483 -23.937 1.00 90.44 103 LEU A C 1
ATOM 786 O O . LEU A 1 103 ? 12.986 -8.455 -24.608 1.00 90.44 103 LEU A O 1
ATOM 790 N N . PHE A 1 104 ? 11.822 -9.858 -23.315 1.00 92.50 104 PHE A N 1
ATOM 791 C CA . PHE A 1 104 ? 10.621 -9.032 -23.264 1.00 92.50 104 PHE A CA 1
ATOM 792 C C . PHE A 1 104 ? 10.178 -8.846 -21.814 1.00 92.50 104 PHE A C 1
ATOM 794 O O . PHE A 1 104 ? 10.558 -9.605 -20.920 1.00 92.50 104 PHE A O 1
ATOM 801 N N . LEU A 1 105 ? 9.403 -7.796 -21.564 1.00 95.25 105 LEU A N 1
ATOM 802 C CA . LEU A 1 105 ? 8.912 -7.473 -20.232 1.00 95.25 105 LEU A CA 1
ATOM 803 C C . LEU A 1 105 ? 7.534 -8.104 -20.033 1.00 95.25 105 LEU A C 1
ATOM 805 O O . LEU A 1 105 ? 6.597 -7.788 -20.760 1.00 95.25 105 LEU A O 1
ATOM 809 N N . GLU A 1 106 ? 7.389 -8.948 -19.019 1.00 95.75 106 GLU A N 1
ATOM 810 C CA . GLU A 1 106 ? 6.085 -9.309 -18.469 1.00 95.75 106 GLU A CA 1
ATOM 811 C C . GLU A 1 106 ? 5.807 -8.442 -17.255 1.00 95.75 106 GLU A C 1
ATOM 813 O O . GLU A 1 106 ? 6.601 -8.421 -16.319 1.00 95.75 106 GLU A O 1
ATOM 818 N N . ALA A 1 107 ? 4.687 -7.727 -17.251 1.00 97.12 107 ALA A N 1
ATOM 819 C CA . ALA A 1 107 ? 4.312 -6.901 -16.115 1.00 97.12 107 ALA A CA 1
ATOM 820 C C . ALA A 1 107 ? 2.805 -6.915 -15.868 1.00 97.12 107 ALA A C 1
ATOM 822 O O . ALA A 1 107 ? 1.990 -6.974 -16.792 1.00 97.12 107 ALA A O 1
ATOM 823 N N . SER A 1 108 ? 2.428 -6.820 -14.599 1.00 97.25 108 SER A N 1
ATOM 824 C CA . SER A 1 108 ? 1.044 -6.651 -14.169 1.00 97.25 108 SER A CA 1
ATOM 825 C C . SER A 1 108 ? 0.946 -5.522 -13.152 1.00 97.25 108 SER A C 1
ATOM 827 O O . SER A 1 108 ? 1.847 -5.297 -12.344 1.00 97.25 108 SER A O 1
ATOM 829 N N . TYR A 1 109 ? -0.160 -4.790 -13.196 1.00 97.75 109 TYR A N 1
ATOM 830 C CA . TYR A 1 109 ? -0.445 -3.719 -12.254 1.00 97.75 109 TYR A CA 1
ATOM 831 C C . TYR A 1 109 ? -1.923 -3.713 -11.903 1.00 97.75 109 TYR A C 1
ATOM 833 O O . TYR A 1 109 ? -2.757 -4.243 -12.638 1.00 97.75 109 TYR A O 1
ATOM 841 N N . GLN A 1 110 ? -2.240 -3.073 -10.788 1.00 97.00 110 GLN A N 1
ATOM 842 C CA . GLN A 1 110 ? -3.606 -2.767 -10.403 1.00 97.00 110 GLN A CA 1
ATOM 843 C C . GLN A 1 110 ? -3.760 -1.272 -10.137 1.00 97.00 110 GLN A C 1
ATOM 845 O O . GLN A 1 110 ? -2.812 -0.592 -9.737 1.00 97.00 110 GLN A O 1
ATOM 850 N N . CYS A 1 111 ? -4.968 -0.764 -10.355 1.00 97.62 111 CYS A N 1
ATOM 851 C CA . CYS A 1 111 ? -5.335 0.588 -9.968 1.00 97.62 111 CYS A CA 1
ATOM 852 C C . CYS A 1 111 ? -5.933 0.555 -8.564 1.00 97.62 111 CYS A C 1
ATOM 854 O O . CYS A 1 111 ? -6.974 -0.062 -8.344 1.00 97.62 111 CYS A O 1
ATOM 856 N N . VAL A 1 112 ? -5.274 1.216 -7.611 1.00 96.81 112 VAL A N 1
ATOM 857 C CA . VAL A 1 112 ? -5.772 1.343 -6.236 1.00 96.81 112 VAL A CA 1
ATOM 858 C C . VAL A 1 112 ? -6.293 2.750 -5.996 1.00 96.81 112 VAL A C 1
ATOM 860 O O . VAL A 1 112 ? -5.668 3.737 -6.395 1.00 96.81 112 VAL A O 1
ATOM 863 N N . LYS A 1 113 ? -7.445 2.859 -5.330 1.00 96.25 113 LYS A N 1
ATOM 864 C CA . LYS A 1 113 ? -8.017 4.154 -4.948 1.00 96.25 113 LYS A CA 1
ATOM 865 C C . LYS A 1 113 ? -7.131 4.808 -3.896 1.00 96.25 113 LYS A C 1
ATOM 867 O O . LYS A 1 113 ? -7.015 4.307 -2.778 1.00 96.25 113 LYS A O 1
ATOM 872 N N . ALA A 1 114 ? -6.547 5.943 -4.258 1.00 94.88 114 ALA A N 1
ATOM 873 C CA . ALA A 1 114 ? -5.720 6.740 -3.372 1.00 94.88 114 ALA A CA 1
ATOM 874 C C . ALA A 1 114 ? -6.509 7.949 -2.874 1.00 94.88 114 ALA A C 1
ATOM 876 O O . ALA A 1 114 ? -7.082 8.719 -3.648 1.00 94.88 114 ALA A O 1
ATOM 877 N N . ILE A 1 115 ? -6.509 8.130 -1.562 1.00 93.12 115 ILE A N 1
ATOM 878 C CA . ILE A 1 115 ? -7.044 9.313 -0.915 1.00 93.12 115 ILE A CA 1
ATOM 879 C C . ILE A 1 115 ? -6.119 10.485 -1.264 1.00 93.12 115 ILE A C 1
ATOM 881 O O . ILE A 1 115 ? -4.899 10.409 -1.112 1.00 93.12 115 ILE A O 1
ATOM 885 N N . GLY A 1 116 ? -6.715 11.561 -1.768 1.00 86.44 116 GLY A N 1
ATOM 886 C CA . GLY A 1 116 ? -6.031 12.807 -2.104 1.00 86.44 116 GLY A CA 1
ATOM 887 C C . GLY A 1 116 ? -6.589 13.979 -1.305 1.00 86.44 116 GLY A C 1
ATOM 888 O O . GLY A 1 116 ? -7.622 13.862 -0.646 1.00 86.44 116 GLY A O 1
ATOM 889 N N . PHE A 1 117 ? -5.903 15.118 -1.367 1.00 82.62 117 PHE A N 1
ATOM 890 C CA . PHE A 1 117 ? -6.348 16.345 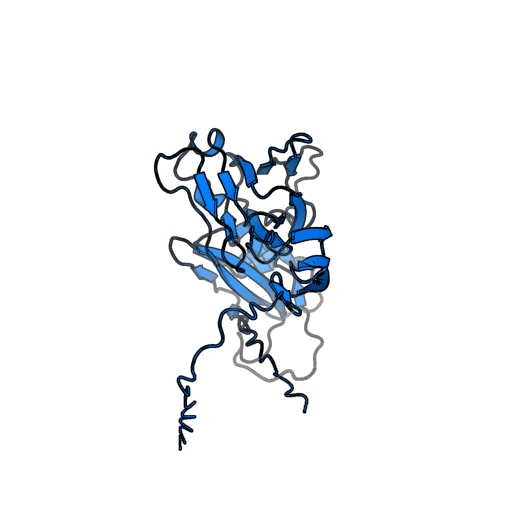-0.708 1.00 82.62 117 PHE A CA 1
ATOM 891 C C . PHE A 1 117 ? -7.648 16.853 -1.353 1.00 82.62 117 PHE A C 1
ATOM 893 O O . PHE A 1 117 ? -7.660 17.213 -2.530 1.00 82.62 117 PHE A O 1
ATOM 900 N N . GLN A 1 118 ? -8.745 16.884 -0.592 1.00 77.38 118 GLN A N 1
ATOM 901 C CA . GLN A 1 118 ? -10.046 17.373 -1.056 1.00 77.38 118 GLN A CA 1
ATOM 902 C C . GLN A 1 118 ? -10.520 18.535 -0.173 1.00 77.38 118 GLN A C 1
ATOM 904 O O . GLN A 1 118 ? -11.176 18.341 0.844 1.00 77.38 118 GLN A O 1
ATOM 909 N N . GLY A 1 119 ? -10.206 19.766 -0.579 1.00 73.62 119 GLY A N 1
ATOM 910 C CA . GLY A 1 119 ? -10.781 20.978 0.016 1.00 73.62 119 GLY A CA 1
ATOM 911 C C . GLY A 1 119 ? -9.957 21.626 1.131 1.00 73.62 119 GLY A C 1
ATOM 912 O O . GLY A 1 119 ? -8.801 21.309 1.348 1.00 73.62 119 GLY A O 1
ATOM 913 N N . ASN A 1 120 ? -10.542 22.609 1.819 1.00 77.94 120 ASN A N 1
ATOM 914 C CA . ASN A 1 120 ? -9.828 23.484 2.765 1.00 77.94 120 ASN A CA 1
ATOM 915 C C . ASN A 1 120 ? -9.923 23.035 4.236 1.00 77.94 120 ASN A C 1
ATOM 917 O O . ASN A 1 120 ? -9.564 23.801 5.130 1.00 77.94 120 ASN A O 1
ATOM 921 N N . THR A 1 121 ? -10.451 21.841 4.510 1.00 82.06 121 THR A N 1
ATOM 922 C CA . THR A 1 121 ? -10.709 21.374 5.877 1.00 82.06 121 THR A CA 1
ATOM 923 C C . THR A 1 121 ? -9.469 20.760 6.509 1.00 82.06 121 THR A C 1
ATOM 925 O O . THR A 1 121 ? -8.789 19.944 5.890 1.00 82.06 121 THR A O 1
ATOM 928 N N . CYS A 1 122 ? -9.211 21.127 7.764 1.00 85.94 122 CYS A N 1
ATOM 929 C CA . CYS A 1 122 ? -8.132 20.567 8.560 1.00 85.94 122 CYS A CA 1
ATOM 930 C C . CYS A 1 122 ? -8.616 20.257 9.987 1.00 85.94 122 CYS A C 1
ATOM 932 O O . CYS A 1 122 ? -9.164 21.163 10.620 1.00 85.94 122 CYS A O 1
ATOM 934 N N . PRO A 1 123 ? -8.432 19.027 10.515 1.00 85.75 123 PRO A N 1
ATOM 935 C CA . PRO A 1 123 ? -7.766 17.867 9.903 1.00 85.75 123 PRO A CA 1
ATOM 936 C C . PRO A 1 123 ? -8.567 17.244 8.751 1.00 85.75 123 PRO A C 1
ATOM 938 O O . PRO A 1 123 ? -9.782 17.424 8.663 1.00 85.75 123 PRO A O 1
ATOM 941 N N . MET A 1 124 ? -7.894 16.476 7.893 1.00 90.88 124 MET A N 1
ATOM 942 C CA . MET A 1 124 ? -8.567 15.650 6.886 1.00 90.88 124 MET A CA 1
ATOM 943 C C . MET A 1 124 ? -8.983 14.328 7.511 1.00 90.88 124 MET A C 1
ATOM 945 O O . MET A 1 124 ? -8.134 13.598 8.008 1.00 90.88 124 MET A O 1
ATOM 949 N N . VAL A 1 125 ? -10.276 14.020 7.508 1.00 94.06 125 VAL A N 1
ATOM 950 C CA . VAL A 1 125 ? -10.796 12.800 8.135 1.00 94.06 125 VAL A CA 1
ATOM 951 C C . VAL A 1 125 ? -10.913 11.693 7.094 1.00 94.06 125 VAL A C 1
ATOM 953 O O . VAL A 1 125 ? -11.490 11.903 6.031 1.00 94.06 125 VAL A O 1
ATOM 956 N N . VAL A 1 126 ? -10.368 10.522 7.415 1.00 94.81 126 VAL A N 1
ATOM 957 C CA . VAL A 1 126 ? -10.464 9.305 6.604 1.00 94.81 126 VAL A CA 1
ATOM 958 C C . VAL A 1 126 ? -11.133 8.231 7.444 1.00 94.81 126 VAL A C 1
ATOM 960 O O . VAL A 1 126 ? -10.546 7.767 8.418 1.00 94.81 126 VAL A O 1
ATOM 963 N N . ASP A 1 127 ? -12.335 7.821 7.057 1.00 96.12 127 ASP A N 1
ATOM 964 C CA . ASP A 1 127 ? -13.057 6.745 7.733 1.00 96.12 127 ASP A CA 1
ATOM 965 C C . ASP A 1 127 ? -12.737 5.388 7.081 1.00 96.12 127 ASP A C 1
ATOM 967 O O . ASP A 1 127 ? -12.872 5.214 5.866 1.00 96.12 127 ASP A O 1
ATOM 971 N N . LEU A 1 128 ? -12.334 4.413 7.896 1.00 95.19 128 LEU A N 1
ATOM 972 C CA . LEU A 1 128 ? -11.978 3.053 7.481 1.00 95.19 128 LEU A CA 1
ATOM 973 C C . LEU A 1 128 ? -13.155 2.066 7.536 1.00 95.19 128 LEU A C 1
ATOM 975 O O . LEU A 1 128 ? -12.942 0.870 7.415 1.00 95.19 128 LEU A O 1
ATOM 979 N N . THR A 1 129 ? -14.392 2.557 7.650 1.00 88.31 129 THR A N 1
ATOM 980 C CA . THR A 1 129 ? -15.628 1.768 7.877 1.00 88.31 129 THR A CA 1
ATOM 981 C C . THR A 1 129 ? -15.941 0.670 6.843 1.00 88.31 129 THR A C 1
ATOM 983 O O . THR A 1 129 ? -16.911 -0.072 6.994 1.00 88.31 129 THR A O 1
ATOM 986 N N . SER A 1 130 ? -15.148 0.541 5.779 1.00 83.94 130 SER A N 1
ATOM 987 C CA . SER A 1 130 ? -15.215 -0.574 4.836 1.00 83.94 130 SER A CA 1
ATOM 988 C C . SER A 1 130 ? -14.131 -1.602 5.146 1.00 83.94 130 SER A C 1
ATOM 990 O O . SER A 1 130 ? -12.980 -1.221 5.321 1.00 83.94 130 SER A O 1
ATOM 992 N N . ASN A 1 131 ? -14.437 -2.895 5.019 1.00 86.56 131 ASN A N 1
ATOM 993 C CA . ASN A 1 131 ? -13.434 -3.974 5.069 1.00 86.56 131 ASN A CA 1
ATOM 994 C C . ASN A 1 131 ? -12.343 -3.879 3.972 1.00 86.56 131 ASN A C 1
ATOM 996 O O . ASN A 1 131 ? -11.441 -4.710 3.927 1.00 86.56 131 ASN A O 1
ATOM 1000 N N . GLU A 1 132 ? -12.434 -2.904 3.067 1.00 93.62 132 GLU A N 1
ATOM 1001 C CA . GLU A 1 132 ? -11.436 -2.638 2.037 1.00 93.62 132 GLU A CA 1
ATOM 1002 C C . GLU A 1 132 ? -10.323 -1.716 2.554 1.00 93.62 132 GLU A C 1
ATOM 1004 O O . GLU A 1 132 ? -10.626 -0.676 3.158 1.00 93.62 132 GLU A O 1
ATOM 1009 N N . PRO A 1 133 ? -9.050 -2.023 2.248 1.00 96.38 133 PRO A N 1
ATOM 1010 C CA . PRO A 1 133 ? -7.940 -1.152 2.593 1.00 96.38 133 PRO A CA 1
ATOM 1011 C C . PRO A 1 133 ? -8.067 0.210 1.905 1.00 96.38 133 PRO A C 1
ATOM 1013 O O . PRO A 1 133 ? -8.584 0.342 0.790 1.00 96.38 133 PRO A O 1
ATOM 1016 N N . LYS A 1 134 ? -7.570 1.247 2.575 1.00 97.12 134 LYS A N 1
ATOM 1017 C CA . LYS A 1 134 ? -7.465 2.603 2.030 1.00 97.12 134 LYS A CA 1
ATOM 1018 C C . LYS A 1 134 ? -6.007 2.964 1.813 1.00 97.12 134 LYS A C 1
ATOM 1020 O O . LYS A 1 134 ? -5.166 2.619 2.634 1.00 97.12 134 LYS A O 1
ATOM 1025 N N . TYR A 1 135 ? -5.717 3.703 0.746 1.00 97.31 135 TYR A N 1
ATOM 1026 C CA . TYR A 1 135 ? -4.349 4.074 0.387 1.00 97.31 135 TYR A CA 1
ATOM 1027 C C . TYR A 1 135 ? -4.165 5.591 0.423 1.00 97.31 135 TYR A C 1
ATOM 1029 O O . TYR A 1 135 ? -4.999 6.327 -0.097 1.00 97.31 135 TYR A O 1
ATOM 1037 N N . LEU A 1 136 ? -3.057 6.067 0.988 1.00 95.12 136 LEU A N 1
ATOM 1038 C CA . LEU A 1 136 ? -2.553 7.432 0.811 1.00 95.12 136 LEU A CA 1
ATOM 1039 C C . LEU A 1 136 ? -1.308 7.386 -0.073 1.00 95.12 136 LEU A C 1
ATOM 1041 O O . LEU A 1 136 ? -0.359 6.678 0.253 1.00 95.12 136 LEU A O 1
ATOM 1045 N N . ALA A 1 137 ? -1.306 8.157 -1.161 1.00 93.81 137 ALA A N 1
ATOM 1046 C CA . ALA A 1 137 ? -0.196 8.231 -2.109 1.00 93.81 137 ALA A CA 1
ATOM 1047 C C . ALA A 1 137 ? 0.492 9.591 -2.057 1.00 93.81 137 ALA A C 1
ATOM 1049 O O . ALA A 1 137 ? -0.173 10.623 -2.151 1.00 93.81 137 ALA A O 1
ATOM 1050 N N . ASN A 1 138 ? 1.823 9.607 -1.979 1.00 90.62 138 ASN A N 1
ATOM 1051 C CA . ASN A 1 138 ? 2.589 10.854 -1.904 1.00 90.62 138 ASN A CA 1
ATOM 1052 C C . ASN A 1 138 ? 2.448 11.736 -3.154 1.00 90.62 138 ASN A C 1
ATOM 1054 O O . ASN A 1 138 ? 2.372 12.959 -3.052 1.00 90.62 138 ASN A O 1
ATOM 1058 N N . THR A 1 139 ? 2.336 11.125 -4.329 1.00 84.44 139 THR A N 1
ATOM 1059 C CA . THR A 1 139 ? 2.131 11.808 -5.616 1.00 84.44 139 THR A CA 1
ATOM 1060 C C . THR A 1 139 ? 0.825 12.605 -5.673 1.00 84.44 139 THR A C 1
ATOM 1062 O O . THR A 1 139 ? 0.740 13.587 -6.406 1.00 84.44 139 THR A O 1
ATOM 1065 N N . LYS A 1 140 ? -0.188 12.227 -4.881 1.00 83.69 140 LYS A N 1
ATOM 1066 C CA . LYS A 1 140 ? -1.472 12.940 -4.774 1.00 83.69 140 LYS A CA 1
ATOM 1067 C C . LYS A 1 140 ? -1.431 14.096 -3.763 1.00 83.69 140 LYS A C 1
ATOM 1069 O O . LYS A 1 140 ? -2.420 14.813 -3.630 1.00 83.69 140 LYS A O 1
ATOM 1074 N N . LEU A 1 141 ? -0.311 14.299 -3.060 1.00 78.12 141 LEU A N 1
ATOM 1075 C CA . LEU A 1 141 ? -0.142 15.361 -2.056 1.00 78.12 141 LEU A CA 1
ATOM 1076 C C . LEU A 1 141 ? 0.504 16.636 -2.618 1.00 78.12 141 LEU A C 1
ATOM 1078 O O . LEU A 1 141 ? 0.427 17.694 -1.994 1.00 78.12 141 LEU A O 1
ATOM 1082 N N . THR A 1 142 ? 1.157 16.552 -3.778 1.00 61.78 142 THR A N 1
ATOM 1083 C CA . THR A 1 142 ? 2.060 17.596 -4.296 1.00 61.78 142 THR A CA 1
ATOM 1084 C C . THR A 1 142 ? 1.347 18.791 -4.931 1.00 61.78 142 THR A C 1
ATOM 1086 O O . THR A 1 142 ? 1.931 19.871 -5.003 1.00 61.78 142 THR A O 1
ATOM 1089 N N . THR A 1 143 ? 0.084 18.658 -5.346 1.00 58.56 143 THR A N 1
ATOM 1090 C CA . THR A 1 143 ? -0.637 19.719 -6.078 1.00 58.56 143 THR A CA 1
ATOM 1091 C C . THR A 1 143 ? -1.074 20.901 -5.206 1.00 58.56 143 THR A C 1
ATOM 1093 O O . THR A 1 143 ? -1.406 21.959 -5.731 1.00 58.56 143 THR A O 1
ATOM 1096 N N . THR A 1 144 ? -1.041 20.766 -3.879 1.00 59.59 144 THR A N 1
ATOM 1097 C CA . THR A 1 144 ? -1.414 21.820 -2.916 1.00 59.59 144 THR A CA 1
ATOM 1098 C C . THR A 1 144 ? -0.278 22.048 -1.920 1.00 59.59 144 THR A C 1
ATOM 1100 O O . THR A 1 144 ? -0.358 21.729 -0.732 1.00 59.59 144 THR A O 1
ATOM 1103 N N . SER A 1 145 ? 0.827 22.576 -2.449 1.00 56.47 145 SER A N 1
ATOM 1104 C CA . SER A 1 145 ? 2.072 22.881 -1.743 1.00 56.47 145 SER A CA 1
ATOM 1105 C C . SER A 1 145 ? 1.853 23.696 -0.453 1.00 56.47 145 SER A C 1
ATOM 1107 O O . SER A 1 145 ? 1.090 24.658 -0.438 1.00 56.47 145 SER A O 1
ATOM 1109 N N . GLN A 1 146 ? 2.569 23.317 0.613 1.00 63.56 146 GLN A N 1
ATOM 1110 C CA . GLN A 1 146 ? 2.638 23.890 1.976 1.00 63.56 146 GLN A CA 1
ATOM 1111 C C . GLN A 1 146 ? 1.525 23.553 2.981 1.00 63.56 146 GLN A C 1
ATOM 1113 O O . GLN A 1 146 ? 1.861 23.294 4.135 1.00 63.56 146 GLN A O 1
ATOM 1118 N N . ARG A 1 147 ? 0.238 23.503 2.614 1.00 62.88 147 ARG A N 1
ATOM 1119 C CA . ARG A 1 147 ? -0.815 23.187 3.613 1.00 62.88 147 ARG A CA 1
ATOM 1120 C C . ARG A 1 147 ? -0.869 21.709 4.000 1.00 62.88 147 ARG A C 1
ATOM 1122 O O . ARG A 1 147 ? -1.201 21.395 5.138 1.00 62.88 147 ARG A O 1
ATOM 1129 N N . ALA A 1 148 ? -0.514 20.812 3.080 1.00 62.72 148 ALA A N 1
ATOM 1130 C CA . ALA A 1 148 ? -0.547 19.370 3.332 1.00 62.72 148 ALA A CA 1
ATOM 1131 C C . ALA A 1 148 ? 0.409 18.936 4.460 1.00 62.72 148 ALA A C 1
ATOM 1133 O O . ALA A 1 148 ? 0.113 17.992 5.177 1.00 62.72 148 ALA A O 1
ATOM 1134 N N . THR A 1 149 ? 1.524 19.646 4.658 1.00 68.62 149 THR A N 1
ATOM 1135 C CA . THR A 1 149 ? 2.512 19.308 5.696 1.00 68.62 149 THR A CA 1
ATOM 1136 C C . THR A 1 149 ? 2.133 19.800 7.092 1.00 68.62 149 THR A C 1
ATOM 1138 O O . THR A 1 149 ? 2.626 19.254 8.071 1.00 68.62 149 THR A O 1
ATOM 1141 N N . SER A 1 150 ? 1.277 20.823 7.210 1.00 82.62 150 SER A N 1
ATOM 1142 C CA . SER A 1 150 ? 0.816 21.339 8.508 1.00 82.62 150 SER A CA 1
ATOM 1143 C C . SER A 1 150 ? -0.518 20.745 8.954 1.00 82.62 150 SER A C 1
ATOM 1145 O O . SER A 1 150 ? -0.920 20.947 10.098 1.00 82.62 150 SER A O 1
ATOM 1147 N N . CYS A 1 151 ? -1.212 20.037 8.063 1.00 89.25 151 CYS A N 1
ATOM 1148 C CA . CYS A 1 151 ? -2.517 19.473 8.341 1.00 89.25 151 CYS A CA 1
ATOM 1149 C C . CYS A 1 151 ? -2.451 17.950 8.501 1.00 89.25 151 CYS A C 1
ATOM 1151 O O . CYS A 1 151 ? -2.108 17.269 7.532 1.00 89.25 151 CYS A O 1
ATOM 1153 N N . PRO A 1 152 ? -2.807 17.394 9.672 1.00 93.50 152 PRO A N 1
ATOM 1154 C CA . PRO A 1 152 ? -2.807 15.953 9.841 1.00 93.50 152 PRO A CA 1
ATOM 1155 C C . PRO A 1 152 ? -3.979 15.297 9.108 1.00 93.50 152 PRO A C 1
ATOM 1157 O O . PRO A 1 152 ? -5.098 15.822 9.040 1.00 93.50 152 PRO A O 1
ATOM 1160 N N . TRP A 1 153 ? -3.710 14.093 8.625 1.00 93.94 153 TRP A N 1
ATOM 1161 C CA . TRP A 1 153 ? -4.705 13.107 8.245 1.00 93.94 153 TRP A CA 1
ATOM 1162 C C . TRP A 1 153 ? -5.162 12.380 9.503 1.00 93.94 153 TRP A C 1
ATOM 1164 O O . TRP A 1 153 ? -4.372 11.700 10.151 1.00 93.94 153 TRP A O 1
ATOM 1174 N N . ARG A 1 154 ? -6.435 12.529 9.853 1.00 96.00 154 ARG A N 1
ATOM 1175 C CA . ARG A 1 154 ? -7.081 11.815 10.947 1.00 96.00 154 ARG A CA 1
ATOM 1176 C C . ARG A 1 154 ? -7.752 10.563 10.407 1.00 96.00 154 ARG A C 1
ATOM 1178 O O . ARG A 1 154 ? -8.866 10.627 9.887 1.00 96.00 154 ARG A 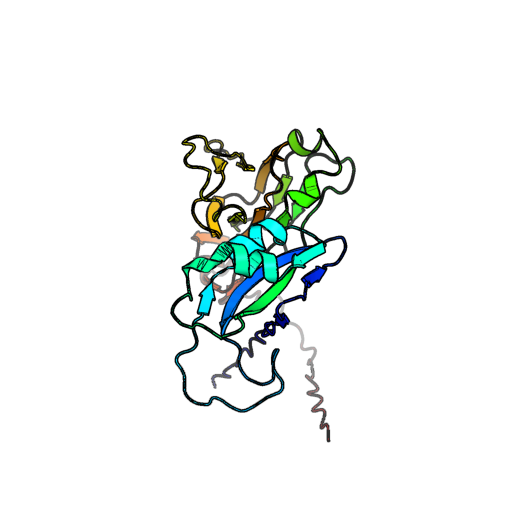O 1
ATOM 1185 N N . ILE A 1 155 ? -7.073 9.438 10.545 1.00 96.62 155 ILE A N 1
ATOM 1186 C CA . ILE A 1 155 ? -7.592 8.122 10.186 1.00 96.62 155 ILE A CA 1
ATOM 1187 C C . ILE A 1 155 ? -8.478 7.629 11.330 1.00 96.62 155 ILE A C 1
ATOM 1189 O O . ILE A 1 155 ? -8.055 7.661 12.486 1.00 96.62 155 ILE A O 1
ATOM 1193 N N . LYS A 1 156 ? -9.704 7.207 11.025 1.00 96.94 156 LYS A N 1
ATOM 1194 C CA . LYS A 1 156 ? -10.684 6.719 11.998 1.00 96.94 156 LYS A CA 1
ATOM 1195 C C . LYS A 1 156 ? -11.132 5.311 11.648 1.00 96.94 156 LYS A C 1
ATOM 1197 O O . LYS A 1 156 ? -11.556 5.068 10.521 1.00 96.94 156 LYS A O 1
ATOM 1202 N N . ALA A 1 157 ? -11.070 4.422 12.626 1.00 96.12 157 ALA A N 1
ATOM 1203 C CA . ALA A 1 157 ? -11.668 3.102 12.576 1.00 96.12 157 ALA A CA 1
ATOM 1204 C C . ALA A 1 157 ? -12.948 3.046 13.417 1.00 96.12 157 ALA A C 1
ATOM 1206 O O . ALA A 1 157 ? -13.220 3.924 14.243 1.00 96.12 157 ALA A O 1
ATOM 1207 N N . ASP A 1 158 ? -13.724 1.983 13.240 1.00 94.44 158 ASP A N 1
ATOM 1208 C CA . ASP A 1 158 ? -14.803 1.651 14.158 1.00 94.44 158 ASP A CA 1
ATOM 1209 C C . ASP A 1 158 ? -14.272 1.473 15.587 1.00 94.44 158 ASP A C 1
ATOM 1211 O O . ASP A 1 158 ? -13.243 0.838 15.834 1.00 94.44 158 ASP A O 1
ATOM 1215 N N . ARG A 1 159 ? -15.013 2.002 16.568 1.00 93.12 159 ARG A N 1
ATOM 1216 C CA . ARG A 1 159 ? -14.662 1.871 17.991 1.00 93.12 159 ARG A CA 1
ATOM 1217 C C . ARG A 1 159 ? -14.386 0.416 18.344 1.00 93.12 159 ARG A C 1
ATOM 1219 O O . ARG A 1 159 ? -15.212 -0.439 18.051 1.00 93.12 159 ARG A O 1
ATOM 1226 N N . GLY A 1 160 ? -13.285 0.155 19.046 1.00 90.62 160 GLY A N 1
ATOM 1227 C CA . GLY A 1 160 ? -12.869 -1.190 19.462 1.00 90.62 160 GLY A CA 1
ATOM 1228 C C . GLY A 1 160 ? -12.045 -1.952 18.426 1.00 90.62 160 GLY A C 1
ATOM 1229 O O . GLY A 1 160 ? -11.420 -2.941 18.798 1.00 90.62 160 GLY A O 1
ATOM 1230 N N . LYS A 1 161 ? -11.991 -1.482 17.175 1.00 93.38 161 LYS A N 1
ATOM 1231 C CA . LYS A 1 161 ? -11.022 -1.964 16.195 1.00 93.38 161 LYS A CA 1
ATOM 1232 C C . LYS A 1 161 ? -9.704 -1.204 16.315 1.00 93.38 161 LYS A C 1
ATOM 1234 O O . LYS A 1 161 ? -9.632 -0.109 16.874 1.00 93.38 161 LYS A O 1
ATOM 1239 N N . HIS A 1 162 ? -8.664 -1.808 15.764 1.00 93.88 162 HIS A N 1
ATOM 1240 C CA . HIS A 1 162 ? -7.325 -1.249 15.672 1.00 93.88 162 HIS A CA 1
ATOM 1241 C C . HIS A 1 162 ? -7.023 -0.838 14.234 1.00 93.88 162 HIS A C 1
ATOM 1243 O O . HIS A 1 162 ? -7.541 -1.431 13.286 1.00 93.88 162 HIS A O 1
ATOM 1249 N N . ILE A 1 163 ? -6.151 0.155 14.070 1.00 96.19 163 ILE A N 1
ATOM 1250 C CA . ILE A 1 163 ? -5.702 0.608 12.752 1.00 96.19 163 ILE A CA 1
ATOM 1251 C C . ILE A 1 163 ? -4.367 -0.066 12.444 1.00 96.19 163 ILE A C 1
ATOM 1253 O O . ILE A 1 163 ? -3.369 0.169 13.130 1.00 96.19 163 ILE A O 1
ATOM 1257 N N . ASN A 1 164 ? -4.345 -0.895 11.406 1.00 97.12 164 ASN A N 1
ATOM 1258 C CA . ASN A 1 164 ? -3.132 -1.473 10.850 1.00 97.12 164 ASN A CA 1
ATOM 1259 C C . ASN A 1 164 ? -2.610 -0.582 9.722 1.00 97.12 164 ASN A C 1
ATOM 1261 O O . ASN A 1 164 ? -3.358 -0.246 8.802 1.00 97.12 164 ASN A O 1
ATOM 1265 N N . MET A 1 165 ? -1.331 -0.215 9.797 1.00 97.44 165 MET A N 1
ATOM 1266 C CA . MET A 1 165 ? -0.679 0.617 8.791 1.00 97.44 165 MET A CA 1
ATOM 1267 C C . MET A 1 165 ? 0.500 -0.115 8.145 1.00 97.44 165 MET A C 1
ATOM 1269 O O . MET A 1 165 ? 1.426 -0.553 8.836 1.00 97.44 165 MET A O 1
ATOM 1273 N N . THR A 1 166 ? 0.498 -0.177 6.815 1.00 97.88 166 THR A N 1
ATOM 1274 C CA . THR A 1 166 ? 1.553 -0.792 5.997 1.00 97.88 166 THR A CA 1
ATOM 1275 C C . THR A 1 166 ? 2.142 0.246 5.047 1.00 97.88 166 THR A C 1
ATOM 1277 O O . THR A 1 166 ? 1.413 0.998 4.406 1.00 97.88 166 THR A O 1
ATOM 1280 N N . LEU A 1 167 ? 3.469 0.293 4.954 1.00 97.38 167 LEU A N 1
ATOM 1281 C CA . LEU A 1 167 ? 4.193 1.103 3.981 1.00 97.38 167 LEU A CA 1
ATOM 1282 C C . LEU A 1 167 ? 4.511 0.249 2.755 1.00 97.38 167 LEU A C 1
ATOM 1284 O O . LEU A 1 167 ? 5.119 -0.814 2.886 1.00 97.38 167 LEU A O 1
ATOM 1288 N N . TRP A 1 168 ? 4.153 0.767 1.587 1.00 97.31 168 TRP A N 1
ATOM 1289 C CA . TRP A 1 168 ? 4.635 0.325 0.287 1.00 97.31 168 TRP A CA 1
ATOM 1290 C C . TRP A 1 168 ? 5.661 1.339 -0.213 1.00 97.31 168 TRP A C 1
ATOM 1292 O O . TRP A 1 168 ? 5.308 2.460 -0.585 1.00 97.31 168 TRP A O 1
ATOM 1302 N N . ASP A 1 169 ? 6.930 0.962 -0.155 1.00 95.56 169 ASP A N 1
ATOM 1303 C CA . ASP A 1 169 ? 8.060 1.782 -0.562 1.00 95.56 169 ASP A CA 1
ATOM 1304 C C . ASP A 1 169 ? 8.503 1.384 -1.968 1.00 95.56 169 ASP A C 1
ATOM 1306 O O . ASP A 1 169 ? 9.030 0.292 -2.176 1.00 95.56 169 ASP A O 1
ATOM 1310 N N . PHE A 1 170 ? 8.299 2.274 -2.938 1.00 95.25 170 PHE A N 1
ATOM 1311 C CA . PHE A 1 170 ? 8.660 2.029 -4.335 1.00 95.25 170 PHE A CA 1
ATOM 1312 C C . PHE A 1 170 ? 10.061 2.535 -4.690 1.00 95.25 170 PHE A C 1
ATOM 1314 O O . PHE A 1 170 ? 10.474 2.452 -5.840 1.00 95.25 170 PHE A O 1
ATOM 1321 N N . GLY A 1 171 ? 10.810 3.050 -3.711 1.00 91.56 171 GLY A N 1
ATOM 1322 C CA . GLY A 1 171 ? 12.209 3.458 -3.839 1.00 91.56 171 GLY A CA 1
ATOM 1323 C C . GLY A 1 171 ? 13.212 2.465 -3.271 1.00 91.56 171 GLY A C 1
ATOM 1324 O O . GLY A 1 171 ? 14.405 2.778 -3.248 1.00 91.56 171 GLY A O 1
ATOM 1325 N N . PHE A 1 172 ? 12.755 1.305 -2.791 1.00 85.44 172 PHE A N 1
ATOM 1326 C CA . PHE A 1 172 ? 13.590 0.327 -2.086 1.00 85.44 172 PHE A CA 1
ATOM 1327 C C . PHE A 1 172 ? 14.763 -0.200 -2.933 1.00 85.44 172 PHE A C 1
ATOM 1329 O O . PHE A 1 172 ? 15.821 -0.499 -2.390 1.00 85.44 172 PHE A O 1
ATOM 1336 N N . ALA A 1 173 ? 14.597 -0.279 -4.258 1.00 81.19 173 ALA A N 1
ATOM 1337 C CA . ALA A 1 173 ? 15.599 -0.815 -5.183 1.00 81.19 173 ALA A CA 1
ATOM 1338 C C . ALA A 1 173 ? 16.685 0.197 -5.601 1.00 81.19 173 ALA A C 1
ATOM 1340 O O . ALA A 1 173 ? 17.595 -0.145 -6.352 1.00 81.19 173 ALA A O 1
ATOM 1341 N N . SER A 1 174 ? 16.609 1.447 -5.137 1.00 77.31 174 SER A N 1
ATOM 1342 C CA . SER A 1 174 ? 17.620 2.465 -5.432 1.00 77.31 174 SER A CA 1
ATOM 1343 C C . SER A 1 174 ? 18.898 2.189 -4.632 1.00 77.31 174 SER A C 1
ATOM 1345 O O . SER A 1 174 ? 18.992 2.576 -3.466 1.00 77.31 174 SER A O 1
ATOM 1347 N N . THR A 1 175 ? 19.886 1.562 -5.272 1.00 68.00 175 THR A N 1
ATOM 1348 C CA . THR A 1 175 ? 21.192 1.178 -4.700 1.00 68.00 175 THR A CA 1
ATOM 1349 C C . THR A 1 175 ? 22.051 2.352 -4.235 1.00 68.00 175 THR A C 1
ATOM 1351 O O . THR A 1 175 ? 22.944 2.170 -3.415 1.00 68.00 175 THR A O 1
ATOM 1354 N N . ASP A 1 176 ? 21.775 3.560 -4.724 1.00 66.62 176 ASP A N 1
ATOM 1355 C CA . ASP A 1 176 ? 22.649 4.726 -4.533 1.00 66.62 176 ASP A CA 1
ATOM 1356 C C . ASP A 1 176 ? 22.574 5.361 -3.139 1.00 66.62 176 ASP A C 1
ATOM 1358 O O . ASP A 1 176 ? 23.290 6.316 -2.843 1.00 66.62 176 ASP A O 1
ATOM 1362 N N . ASP A 1 177 ? 21.715 4.848 -2.260 1.00 65.94 177 ASP A N 1
ATOM 1363 C CA . ASP A 1 177 ? 21.409 5.492 -0.989 1.00 65.94 177 ASP A CA 1
ATOM 1364 C C . ASP A 1 177 ? 21.917 4.663 0.195 1.00 65.94 177 ASP A C 1
ATOM 1366 O O . ASP A 1 177 ? 21.155 4.179 1.028 1.00 65.94 177 ASP A O 1
ATOM 1370 N N . HIS A 1 178 ? 23.243 4.527 0.294 1.00 70.31 178 HIS A N 1
ATOM 1371 C CA . HIS A 1 178 ? 23.915 4.093 1.527 1.00 70.31 178 HIS A CA 1
ATOM 1372 C C . HIS A 1 178 ? 23.899 5.175 2.620 1.00 70.31 178 HIS A C 1
ATOM 1374 O O . HIS A 1 178 ? 24.650 5.083 3.597 1.00 70.31 178 HIS A O 1
ATOM 1380 N N . SER A 1 179 ? 23.089 6.229 2.473 1.00 75.31 179 SER A N 1
ATOM 1381 C CA . SER A 1 179 ? 23.001 7.240 3.511 1.00 75.31 179 SER A CA 1
ATOM 1382 C C . SER A 1 179 ? 22.389 6.623 4.768 1.00 75.31 179 SER A C 1
ATOM 1384 O O . SER A 1 179 ? 21.357 5.956 4.757 1.00 75.31 179 SER A O 1
ATOM 1386 N N . THR A 1 180 ? 23.040 6.858 5.902 1.00 77.50 180 THR A N 1
ATOM 1387 C CA . THR A 1 180 ? 22.515 6.506 7.228 1.00 77.50 180 THR A CA 1
ATOM 1388 C C . THR A 1 180 ? 21.346 7.407 7.643 1.00 77.50 180 THR A C 1
ATOM 1390 O O . THR A 1 180 ? 20.805 7.268 8.740 1.00 77.50 180 THR A O 1
ATOM 1393 N N . VAL A 1 181 ? 20.961 8.358 6.786 1.00 86.25 181 VAL A N 1
ATOM 1394 C CA . VAL A 1 181 ? 19.956 9.374 7.067 1.00 86.25 181 VAL A CA 1
ATOM 1395 C C . VAL A 1 181 ? 18.592 8.860 6.615 1.00 86.25 181 VAL A C 1
ATOM 1397 O O . VAL A 1 181 ? 18.358 8.610 5.438 1.00 86.25 181 VAL A O 1
ATOM 1400 N N . CYS A 1 182 ? 17.660 8.732 7.561 1.00 87.50 182 CYS A N 1
ATOM 1401 C CA . CYS A 1 182 ? 16.275 8.371 7.261 1.00 87.50 182 CYS A CA 1
ATOM 1402 C C . CYS A 1 182 ? 15.648 9.391 6.291 1.00 87.50 182 CYS A C 1
ATOM 1404 O O . CYS A 1 182 ? 15.416 10.550 6.644 1.00 87.50 182 CYS A O 1
ATOM 1406 N N . SER A 1 183 ? 15.313 8.931 5.082 1.00 90.56 183 SER A N 1
ATOM 1407 C CA . SER A 1 183 ? 14.420 9.653 4.174 1.00 90.56 183 SER A CA 1
ATOM 1408 C C . SER A 1 183 ? 12.998 9.600 4.736 1.00 90.56 183 SER A C 1
ATOM 1410 O O . SER A 1 183 ? 12.318 8.579 4.655 1.00 90.56 183 SER A O 1
ATOM 1412 N N . LEU A 1 184 ? 12.582 10.689 5.374 1.00 91.69 184 LEU A N 1
ATOM 1413 C CA . LEU A 1 184 ? 11.334 10.792 6.121 1.00 91.69 184 LEU A CA 1
ATOM 1414 C C . LEU A 1 184 ? 10.103 10.890 5.200 1.00 91.69 184 LEU A C 1
ATOM 1416 O O . LEU A 1 184 ? 10.010 11.809 4.388 1.00 91.69 184 LEU A O 1
ATOM 1420 N N . TYR A 1 185 ? 9.137 9.983 5.374 1.00 93.31 185 TYR A N 1
ATOM 1421 C CA . TYR A 1 185 ? 7.869 9.944 4.631 1.00 93.31 185 TYR A CA 1
ATOM 1422 C C . TYR A 1 185 ? 6.681 10.451 5.439 1.00 93.31 185 TYR A C 1
ATOM 1424 O O . TYR A 1 185 ? 5.844 11.181 4.912 1.00 93.31 185 TYR A O 1
ATOM 1432 N N . ALA A 1 186 ? 6.578 10.078 6.715 1.00 94.81 186 ALA A N 1
ATOM 1433 C CA . ALA A 1 186 ? 5.469 10.511 7.555 1.00 94.81 186 ALA A CA 1
ATOM 1434 C C . ALA A 1 186 ? 5.811 10.490 9.048 1.00 94.81 186 ALA A C 1
ATOM 1436 O O . ALA A 1 186 ? 6.773 9.850 9.469 1.00 94.81 186 ALA A O 1
ATOM 1437 N N . ILE A 1 187 ? 4.993 11.168 9.849 1.00 95.50 187 ILE A N 1
ATOM 1438 C CA . ILE A 1 187 ? 5.030 11.133 11.312 1.00 95.50 187 ILE A CA 1
ATOM 1439 C C . ILE A 1 187 ? 3.643 10.733 11.816 1.00 95.50 187 ILE A C 1
ATOM 1441 O O . ILE A 1 187 ? 2.639 11.365 11.491 1.00 95.50 187 ILE A O 1
ATOM 1445 N N . VAL A 1 188 ? 3.599 9.668 12.606 1.00 96.25 188 VAL A N 1
ATOM 1446 C CA . VAL A 1 188 ? 2.407 9.090 13.233 1.00 96.25 188 VAL A CA 1
ATOM 1447 C C . VAL A 1 188 ? 2.357 9.602 14.670 1.00 96.25 188 VAL A C 1
ATOM 1449 O O . VAL A 1 188 ? 3.200 9.220 15.483 1.00 96.25 188 VAL A O 1
ATOM 1452 N N . VAL A 1 189 ? 1.384 10.449 15.000 1.00 95.19 189 VAL A N 1
ATOM 1453 C CA . VAL A 1 189 ? 1.236 11.001 16.355 1.00 95.19 189 VAL A CA 1
ATOM 1454 C C . VAL A 1 189 ? 0.420 10.042 17.211 1.00 95.19 189 VAL A C 1
ATOM 1456 O O . VAL A 1 189 ? -0.710 9.683 16.873 1.00 95.19 189 VAL A O 1
ATOM 1459 N N . ARG A 1 190 ? 0.998 9.610 18.337 1.00 91.44 190 ARG A N 1
ATOM 1460 C CA . ARG A 1 190 ? 0.372 8.667 19.278 1.00 91.44 190 ARG A CA 1
ATOM 1461 C C . ARG A 1 190 ? 0.499 9.179 20.703 1.00 91.44 190 ARG A C 1
ATOM 1463 O O . ARG A 1 190 ? 1.417 9.920 21.034 1.00 91.44 190 ARG A O 1
ATOM 1470 N N . GLN A 1 191 ? -0.372 8.690 21.582 1.00 88.56 191 GLN A N 1
ATOM 1471 C CA . GLN A 1 191 ? -0.303 9.007 23.014 1.00 88.56 191 GLN A CA 1
ATOM 1472 C C . GLN A 1 191 ? 1.003 8.523 23.666 1.00 88.56 191 GLN A C 1
ATOM 1474 O O . GLN A 1 191 ? 1.509 9.171 24.575 1.00 88.56 191 GLN A O 1
ATOM 1479 N N . SER A 1 192 ? 1.572 7.413 23.184 1.00 90.88 192 SER A N 1
ATOM 1480 C CA . SER A 1 192 ? 2.843 6.852 23.665 1.00 90.88 192 SER A CA 1
ATOM 1481 C C . SER A 1 192 ? 4.087 7.506 23.045 1.00 90.88 192 SER A C 1
ATOM 1483 O O . SER A 1 192 ? 5.192 7.012 23.253 1.00 90.88 192 SER A O 1
ATOM 1485 N N . GLY A 1 193 ? 3.912 8.552 22.232 1.00 93.50 193 GLY A N 1
ATOM 1486 C CA . GLY A 1 193 ? 4.977 9.223 21.494 1.00 93.50 193 GLY A CA 1
ATOM 1487 C C . GLY A 1 193 ? 4.926 8.995 19.984 1.00 93.50 193 GLY A C 1
ATOM 1488 O O . GLY A 1 193 ? 4.361 8.014 19.476 1.00 93.50 193 GLY A O 1
ATOM 1489 N N . ASP A 1 194 ? 5.551 9.927 19.276 1.00 95.56 194 ASP A N 1
ATOM 1490 C CA . ASP A 1 194 ? 5.535 9.992 17.821 1.00 95.56 194 ASP A CA 1
ATOM 1491 C C . ASP A 1 194 ? 6.341 8.845 17.199 1.00 95.56 194 ASP A C 1
ATOM 1493 O O . ASP A 1 194 ? 7.374 8.418 17.718 1.00 95.56 194 ASP A O 1
ATOM 1497 N N . LEU A 1 195 ? 5.848 8.323 16.077 1.00 95.56 195 LEU A N 1
ATOM 1498 C CA . LEU A 1 195 ? 6.537 7.323 15.270 1.00 95.56 195 LEU A CA 1
ATOM 1499 C C . LEU A 1 195 ? 6.877 7.908 13.902 1.00 95.56 195 LEU A C 1
ATOM 1501 O O . LEU A 1 195 ? 6.006 8.275 13.116 1.00 95.56 195 LEU A O 1
ATOM 1505 N N . THR A 1 196 ? 8.168 7.939 13.614 1.00 95.38 196 THR A N 1
ATOM 1506 C CA . THR A 1 196 ? 8.724 8.387 12.342 1.00 95.38 196 THR A CA 1
ATOM 1507 C C . THR A 1 196 ? 8.685 7.249 11.322 1.00 95.38 196 THR A C 1
ATOM 1509 O O . THR A 1 196 ? 9.226 6.170 11.564 1.00 95.38 196 THR A O 1
ATOM 1512 N N . VAL A 1 197 ? 8.067 7.485 10.165 1.00 95.38 197 VAL A N 1
ATOM 1513 C CA . VAL A 1 197 ? 8.005 6.546 9.039 1.00 95.38 197 VAL A CA 1
ATOM 1514 C C . VAL A 1 197 ? 9.009 6.977 7.982 1.00 95.38 197 VAL A C 1
ATOM 1516 O O . VAL A 1 197 ? 8.885 8.053 7.402 1.00 95.38 197 VAL A O 1
ATOM 1519 N N . CYS A 1 198 ? 9.994 6.125 7.730 1.00 93.56 198 CYS A N 1
ATOM 1520 C CA . CYS A 1 198 ? 11.088 6.371 6.794 1.00 93.56 198 CYS A CA 1
ATOM 1521 C C . CYS A 1 198 ? 11.035 5.412 5.605 1.00 93.56 198 CYS A C 1
ATOM 1523 O O . CYS A 1 198 ? 10.443 4.329 5.721 1.00 93.56 198 CYS A O 1
ATOM 1525 N N . LYS A 1 199 ? 11.776 5.770 4.550 1.00 91.62 199 LYS A N 1
ATOM 1526 C CA . LYS A 1 199 ? 12.234 4.848 3.506 1.00 91.62 199 LYS A CA 1
ATOM 1527 C C . LYS A 1 199 ? 12.717 3.537 4.129 1.00 91.62 199 LYS A C 1
ATOM 1529 O O . LYS A 1 199 ? 13.477 3.535 5.102 1.00 91.62 199 LYS A O 1
ATOM 1534 N N . GLY A 1 200 ? 12.177 2.436 3.631 1.00 88.19 200 GLY A N 1
ATOM 1535 C CA . GLY A 1 200 ? 12.467 1.077 4.050 1.00 88.19 200 GLY A CA 1
ATOM 1536 C C . GLY A 1 200 ? 13.522 0.412 3.170 1.00 88.19 200 GLY A C 1
ATOM 1537 O O . GLY A 1 200 ? 13.896 0.908 2.114 1.00 88.19 200 GLY A O 1
ATOM 1538 N N . LEU A 1 201 ? 13.983 -0.752 3.629 1.00 89.94 201 LEU A N 1
ATOM 1539 C CA . LEU A 1 201 ? 14.846 -1.652 2.852 1.00 89.94 201 LEU A CA 1
ATOM 1540 C C . LEU A 1 201 ? 14.038 -2.653 2.017 1.00 89.94 201 LEU A C 1
ATOM 1542 O O . LEU A 1 201 ? 14.584 -3.342 1.164 1.00 89.94 201 LEU A O 1
ATOM 1546 N N . THR A 1 202 ? 12.742 -2.770 2.299 1.00 94.44 202 THR A N 1
ATOM 1547 C CA . THR A 1 202 ? 11.834 -3.705 1.646 1.00 94.44 202 THR A CA 1
ATOM 1548 C C . THR A 1 202 ? 10.706 -2.942 0.980 1.00 94.44 202 THR A C 1
ATOM 1550 O O . THR A 1 202 ? 10.247 -1.918 1.487 1.00 94.44 202 THR A O 1
ATOM 1553 N N . ARG A 1 203 ? 10.222 -3.499 -0.130 1.00 95.50 203 ARG A N 1
ATOM 1554 C CA . ARG A 1 203 ? 9.086 -2.982 -0.893 1.00 95.50 203 ARG A CA 1
ATOM 1555 C C . ARG A 1 203 ? 7.825 -2.797 -0.050 1.00 95.50 203 ARG A C 1
ATOM 1557 O O . ARG A 1 203 ? 7.101 -1.825 -0.213 1.00 95.50 203 ARG A O 1
ATOM 1564 N N . GLN A 1 204 ? 7.555 -3.739 0.848 1.00 97.00 204 GLN A N 1
ATOM 1565 C CA . GLN A 1 204 ? 6.407 -3.718 1.749 1.00 97.00 204 GLN A CA 1
ATOM 1566 C C . GLN A 1 204 ? 6.896 -3.895 3.184 1.00 97.00 204 GLN A C 1
ATOM 1568 O O . GLN A 1 204 ? 7.766 -4.729 3.456 1.00 97.00 204 GLN A O 1
ATOM 1573 N N . ARG A 1 205 ? 6.341 -3.118 4.116 1.00 96.06 205 ARG A N 1
ATOM 1574 C CA . ARG A 1 205 ? 6.657 -3.238 5.541 1.00 96.06 205 ARG A CA 1
ATOM 1575 C C . ARG A 1 205 ? 5.476 -2.846 6.417 1.00 96.06 205 ARG A C 1
ATOM 1577 O O . ARG A 1 205 ? 4.914 -1.764 6.266 1.00 96.06 205 ARG A O 1
ATOM 1584 N N . HIS A 1 206 ? 5.159 -3.691 7.394 1.00 96.75 206 HIS A N 1
ATOM 1585 C CA . HIS A 1 206 ? 4.252 -3.323 8.477 1.00 96.75 206 HIS A CA 1
ATOM 1586 C C . HIS A 1 206 ? 4.878 -2.203 9.317 1.00 96.75 206 HIS A C 1
ATOM 1588 O O . HIS A 1 206 ? 6.001 -2.344 9.803 1.00 96.75 206 HIS A O 1
ATOM 1594 N N . VAL A 1 207 ? 4.167 -1.086 9.472 1.00 93.50 207 VAL A N 1
ATOM 1595 C CA . VAL A 1 207 ? 4.680 0.077 10.203 1.00 93.50 207 VAL A CA 1
ATOM 1596 C C . VAL A 1 207 ? 4.267 0.018 11.663 1.00 93.50 207 VAL A C 1
ATOM 1598 O O . VAL A 1 207 ? 5.116 0.107 12.548 1.00 93.50 207 VAL A O 1
ATOM 1601 N N . THR A 1 208 ? 2.966 -0.091 11.931 1.00 92.81 208 THR A N 1
ATOM 1602 C CA . THR A 1 208 ? 2.458 -0.147 13.301 1.00 92.81 208 THR A CA 1
ATOM 1603 C C . THR A 1 208 ? 1.016 -0.643 13.348 1.00 92.81 208 THR A C 1
ATOM 1605 O O . THR A 1 208 ? 0.258 -0.491 12.387 1.00 92.81 208 THR A O 1
ATOM 1608 N N . LEU A 1 209 ? 0.642 -1.185 14.505 1.00 90.75 209 LEU A N 1
ATOM 1609 C CA . LEU A 1 209 ? -0.733 -1.440 14.902 1.00 90.75 209 LEU A CA 1
ATOM 1610 C C . LEU A 1 209 ? -1.113 -0.421 15.981 1.00 90.75 209 LEU A C 1
ATOM 1612 O O . LEU A 1 209 ? -0.568 -0.439 17.087 1.00 90.75 209 LEU A O 1
ATOM 1616 N N . VAL A 1 210 ? -2.033 0.484 15.658 1.00 90.62 210 VAL A N 1
ATOM 1617 C CA . VAL A 1 210 ? -2.520 1.497 16.598 1.00 90.62 210 VAL A CA 1
ATOM 1618 C C . VAL A 1 210 ? -3.712 0.932 17.354 1.00 90.62 210 VAL A C 1
ATOM 1620 O O . VAL A 1 210 ? -4.724 0.582 16.754 1.00 90.62 210 VAL A O 1
ATOM 1623 N N . GLN A 1 211 ? -3.593 0.859 18.682 1.00 88.50 211 GLN A N 1
ATOM 1624 C CA . GLN A 1 211 ? -4.647 0.307 19.538 1.00 88.50 211 GLN A CA 1
ATOM 1625 C C . GLN A 1 211 ? -5.902 1.193 19.610 1.00 88.50 211 GLN A C 1
ATOM 1627 O O . GLN A 1 211 ? -6.978 0.703 19.944 1.00 88.50 211 GLN A O 1
ATOM 1632 N N . ASN A 1 212 ? -5.769 2.476 19.276 1.00 90.62 212 ASN A N 1
ATOM 1633 C CA . ASN A 1 212 ? -6.862 3.440 19.278 1.00 90.62 212 ASN A CA 1
ATOM 1634 C C . ASN A 1 212 ? -7.674 3.384 17.978 1.00 90.62 212 ASN A C 1
ATOM 1636 O O . ASN A 1 212 ? -7.158 3.041 16.916 1.00 90.62 212 ASN A O 1
ATOM 1640 N N . ASP A 1 213 ? -8.925 3.830 18.068 1.00 92.69 213 ASP A N 1
ATOM 1641 C CA . ASP A 1 213 ? -9.843 4.007 16.940 1.00 92.69 213 ASP A CA 1
ATOM 1642 C C . ASP A 1 213 ? -9.514 5.246 16.092 1.00 92.69 213 ASP A C 1
ATOM 1644 O O . ASP A 1 213 ? -10.116 5.458 15.043 1.00 92.69 213 ASP A O 1
ATOM 1648 N N . THR A 1 214 ? -8.555 6.073 16.517 1.00 95.44 214 THR A N 1
ATOM 1649 C CA . THR A 1 214 ? -8.110 7.254 15.770 1.00 95.44 214 THR A CA 1
ATOM 1650 C C . THR A 1 214 ? -6.592 7.375 15.724 1.00 95.44 214 THR A C 1
ATOM 1652 O O . THR A 1 214 ? -5.923 7.181 16.744 1.00 95.44 214 THR A O 1
ATOM 1655 N N . LEU A 1 215 ? -6.068 7.790 14.572 1.00 95.31 215 LEU A N 1
ATOM 1656 C CA . LEU A 1 215 ? -4.658 8.082 14.335 1.00 95.31 215 LEU A CA 1
ATOM 1657 C C . LEU A 1 215 ? -4.508 9.425 13.605 1.00 95.31 215 LEU A C 1
ATOM 1659 O O . LEU A 1 215 ? -5.118 9.611 12.556 1.00 95.31 215 LEU A O 1
ATOM 1663 N N . ASP A 1 216 ? -3.652 10.316 14.114 1.00 95.81 216 ASP A N 1
ATOM 1664 C CA . ASP A 1 216 ? -3.240 11.531 13.404 1.00 95.81 216 ASP A CA 1
ATOM 1665 C C . ASP A 1 216 ? -1.891 11.293 12.697 1.00 95.81 216 ASP A C 1
ATOM 1667 O O . ASP A 1 216 ? -0.908 10.867 13.307 1.00 95.81 216 ASP A O 1
ATOM 1671 N N . LEU A 1 217 ? -1.849 11.566 11.394 1.00 95.62 217 LEU A N 1
ATOM 1672 C CA . LEU A 1 217 ? -0.722 11.288 10.507 1.00 95.62 217 LEU A CA 1
ATOM 1673 C C . LEU A 1 217 ? -0.316 12.550 9.739 1.00 95.62 217 LEU A C 1
ATOM 1675 O O . LEU A 1 217 ? -1.107 13.118 8.988 1.00 95.62 217 LEU A O 1
ATOM 1679 N N . TYR A 1 218 ? 0.945 12.948 9.857 1.00 93.62 218 TYR A N 1
ATOM 1680 C CA . TYR A 1 218 ? 1.540 14.017 9.060 1.00 93.62 218 TYR A CA 1
ATOM 1681 C C . TYR A 1 218 ? 2.350 13.399 7.932 1.00 93.62 218 TYR A C 1
ATOM 1683 O O . TYR A 1 218 ? 3.396 12.803 8.179 1.00 93.62 218 TYR A O 1
ATOM 1691 N N . VAL A 1 219 ? 1.874 13.527 6.694 1.00 91.62 219 VAL A N 1
ATOM 1692 C CA . VAL A 1 219 ? 2.607 13.024 5.529 1.00 91.62 219 VAL A CA 1
ATOM 1693 C C . VAL A 1 219 ? 3.501 14.127 4.982 1.00 91.62 219 VAL A C 1
ATOM 1695 O O . VAL A 1 219 ? 3.065 15.253 4.738 1.00 91.62 219 VAL A O 1
ATOM 1698 N N . LEU A 1 220 ? 4.771 13.797 4.800 1.00 89.00 220 LEU A N 1
ATOM 1699 C CA . LEU A 1 220 ? 5.797 14.718 4.357 1.00 89.00 220 LEU A CA 1
ATOM 1700 C C . LEU A 1 220 ? 6.095 14.421 2.892 1.00 89.00 220 LEU A C 1
ATOM 1702 O O . LEU A 1 220 ? 6.447 13.306 2.522 1.00 89.00 220 LEU A O 1
ATOM 1706 N N . SER A 1 221 ? 5.917 15.429 2.040 1.00 76.38 221 SER A N 1
ATOM 1707 C CA . SER A 1 221 ? 6.304 15.330 0.636 1.00 76.38 221 SER A CA 1
ATOM 1708 C C . SER A 1 221 ? 7.784 15.696 0.526 1.00 76.38 221 SER A C 1
ATOM 1710 O O . SER A 1 221 ? 8.110 16.880 0.686 1.00 76.38 221 SER A O 1
ATOM 1712 N N . PRO A 1 222 ? 8.696 14.746 0.252 1.00 68.19 222 PRO A N 1
ATOM 1713 C CA . PRO A 1 222 ? 10.077 15.102 -0.035 1.00 68.19 222 PRO A CA 1
ATOM 1714 C C . PRO A 1 222 ? 10.093 16.024 -1.261 1.00 68.19 222 PRO A C 1
ATOM 1716 O O . PRO A 1 222 ? 9.545 15.696 -2.310 1.00 68.19 222 PRO A O 1
ATOM 1719 N N . ARG A 1 223 ? 10.687 17.217 -1.124 1.00 65.31 223 ARG A N 1
ATOM 1720 C CA . ARG A 1 223 ? 10.711 18.245 -2.187 1.00 65.31 223 ARG A CA 1
ATOM 1721 C C . ARG A 1 223 ? 11.510 17.823 -3.426 1.00 65.31 223 ARG A C 1
ATOM 1723 O O . ARG A 1 223 ? 11.419 18.489 -4.449 1.00 65.31 223 ARG A O 1
ATOM 1730 N N . SER A 1 224 ? 12.313 16.767 -3.315 1.00 60.88 224 SER A N 1
ATOM 1731 C CA . SER A 1 224 ? 13.328 16.386 -4.298 1.00 60.88 224 SER A CA 1
ATOM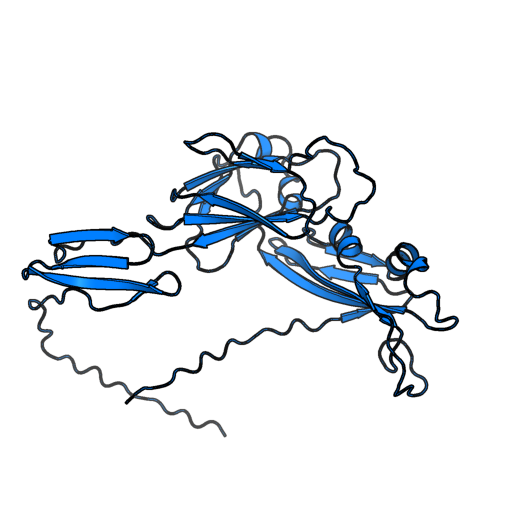 1732 C C . SER A 1 224 ? 13.179 14.972 -4.858 1.00 60.88 224 SER A C 1
ATOM 1734 O O . SER A 1 224 ? 13.975 14.602 -5.714 1.00 60.88 224 SER A O 1
ATOM 1736 N N . GLN A 1 225 ? 12.212 14.168 -4.403 1.00 60.91 225 GLN A N 1
ATOM 1737 C CA . GLN A 1 225 ? 12.162 12.755 -4.787 1.00 60.91 225 GLN A CA 1
ATOM 1738 C C . GLN A 1 225 ? 10.958 12.460 -5.680 1.00 60.91 225 GLN A C 1
ATOM 1740 O O . GLN A 1 225 ? 9.810 12.538 -5.253 1.00 60.91 225 GLN A O 1
ATOM 1745 N N . SER A 1 226 ? 11.246 12.047 -6.916 1.00 72.19 226 SER A N 1
ATOM 1746 C CA . SER A 1 226 ? 10.305 11.425 -7.858 1.00 72.19 226 SER A CA 1
ATOM 1747 C C . SER A 1 226 ? 9.941 9.984 -7.471 1.00 72.19 226 SER A C 1
ATOM 1749 O O . SER A 1 226 ? 9.513 9.217 -8.323 1.00 72.19 226 SER A O 1
ATOM 1751 N N . ILE A 1 227 ? 10.178 9.584 -6.221 1.00 88.12 227 ILE A N 1
ATOM 1752 C CA . ILE A 1 227 ? 9.952 8.223 -5.740 1.00 88.12 227 ILE A CA 1
ATOM 1753 C C . ILE A 1 227 ? 8.574 8.164 -5.087 1.00 88.12 227 ILE A C 1
ATOM 1755 O O . ILE A 1 227 ? 8.269 8.933 -4.170 1.00 88.12 227 ILE A O 1
ATOM 1759 N N . GLY A 1 228 ? 7.738 7.254 -5.575 1.00 92.19 228 GLY A N 1
ATOM 1760 C CA . GLY A 1 228 ? 6.416 6.991 -5.026 1.00 92.19 228 GLY A CA 1
ATOM 1761 C C . GLY A 1 228 ? 6.461 6.220 -3.704 1.00 92.19 228 GLY A C 1
ATOM 1762 O O . GLY A 1 228 ? 7.339 5.390 -3.486 1.00 92.19 228 GLY A O 1
ATOM 1763 N N . PHE A 1 229 ? 5.475 6.439 -2.840 1.00 95.12 229 PHE A N 1
ATOM 1764 C CA . PHE A 1 229 ? 5.137 5.500 -1.768 1.00 95.12 229 PHE A CA 1
ATOM 1765 C C . PHE A 1 229 ? 3.625 5.466 -1.544 1.00 95.12 229 PHE A C 1
ATOM 1767 O O . PHE A 1 229 ? 2.923 6.441 -1.843 1.00 95.12 229 PHE A O 1
ATOM 1774 N N . LEU A 1 230 ? 3.131 4.361 -0.975 1.00 96.50 230 LEU A N 1
ATOM 1775 C CA . LEU A 1 230 ? 1.768 4.261 -0.449 1.00 96.50 230 LEU A CA 1
ATOM 1776 C C . LEU A 1 230 ? 1.783 3.925 1.033 1.00 96.50 230 LEU A C 1
ATOM 1778 O O . LEU A 1 230 ? 2.538 3.071 1.489 1.00 96.50 230 LEU A O 1
ATOM 1782 N N . LEU A 1 231 ? 0.890 4.564 1.776 1.00 97.19 231 LEU A N 1
ATOM 1783 C CA . LEU A 1 231 ? 0.494 4.111 3.101 1.00 97.19 231 LEU A CA 1
ATOM 1784 C C . LEU A 1 231 ? -0.864 3.437 2.972 1.00 97.19 231 LEU A C 1
ATOM 1786 O O . LEU A 1 231 ? -1.838 4.073 2.574 1.00 97.19 231 LEU A O 1
ATOM 1790 N N . GLU A 1 232 ? -0.907 2.149 3.273 1.00 97.81 232 GLU A N 1
ATOM 1791 C CA . GLU A 1 232 ? -2.127 1.359 3.331 1.00 97.81 232 GLU A CA 1
ATOM 1792 C C . GLU A 1 232 ? -2.650 1.317 4.766 1.00 97.81 232 GLU A C 1
ATOM 1794 O O . GLU A 1 232 ? -1.896 1.044 5.702 1.00 97.81 232 GLU A O 1
ATOM 1799 N N . PHE A 1 233 ? -3.950 1.545 4.921 1.00 97.62 233 PHE A N 1
ATOM 1800 C CA . PHE A 1 233 ? -4.673 1.486 6.183 1.00 97.62 233 PHE A CA 1
ATOM 1801 C C . PHE A 1 233 ? -5.764 0.430 6.095 1.00 97.62 233 PHE A C 1
ATOM 1803 O O . PHE A 1 233 ? -6.570 0.439 5.163 1.00 97.62 233 PHE A O 1
ATOM 1810 N N . SER A 1 234 ? -5.819 -0.443 7.092 1.00 96.81 234 SER A N 1
ATOM 1811 C CA . SER A 1 234 ? -6.889 -1.425 7.264 1.00 96.81 234 SER A CA 1
ATOM 1812 C C . SER A 1 234 ? -7.329 -1.478 8.721 1.00 96.81 234 SER A C 1
ATOM 1814 O O . SER A 1 234 ? -6.544 -1.216 9.635 1.00 96.81 234 SER A O 1
ATOM 1816 N N . GLU A 1 235 ? -8.598 -1.808 8.945 1.00 95.44 235 GLU A N 1
ATOM 1817 C CA . GLU A 1 235 ? -9.083 -2.122 10.285 1.00 95.44 235 GLU A CA 1
ATOM 1818 C C . GLU A 1 235 ? -8.755 -3.575 10.627 1.00 95.44 235 GLU A C 1
ATOM 1820 O O . GLU A 1 235 ? -8.885 -4.473 9.793 1.00 95.44 235 GLU A O 1
ATOM 1825 N N . VAL A 1 236 ? -8.349 -3.809 11.871 1.00 94.38 236 VAL A N 1
ATOM 1826 C CA . VAL A 1 236 ? -8.092 -5.146 12.406 1.00 94.38 236 VAL A CA 1
ATOM 1827 C C . VAL A 1 236 ? -8.820 -5.297 13.736 1.00 94.38 236 VAL A C 1
ATOM 1829 O O . VAL A 1 236 ? -8.838 -4.383 14.560 1.00 94.38 236 VAL A O 1
ATOM 1832 N N . GLY A 1 237 ? -9.408 -6.472 13.952 1.00 94.00 237 GLY A N 1
ATOM 1833 C CA . GLY A 1 237 ? -10.211 -6.777 15.133 1.00 94.00 237 GLY A CA 1
ATOM 1834 C C . GLY A 1 237 ? -11.704 -6.532 14.922 1.00 94.00 237 GLY A C 1
ATOM 1835 O O . GLY A 1 237 ? -12.157 -6.165 13.837 1.00 94.00 237 GLY A O 1
ATOM 1836 N N . CYS A 1 238 ? -12.481 -6.783 15.970 1.00 94.31 238 CYS A N 1
ATOM 1837 C CA . CYS A 1 238 ? -13.932 -6.657 15.945 1.00 94.31 238 CYS A CA 1
ATOM 1838 C C . CYS A 1 238 ? -14.396 -5.359 16.614 1.00 94.31 238 CYS A C 1
ATOM 1840 O O . CYS A 1 238 ? -13.767 -4.897 17.570 1.00 94.31 238 CYS A O 1
ATOM 1842 N N . PRO A 1 239 ? -15.515 -4.773 16.154 1.00 93.44 239 PRO A N 1
ATOM 1843 C CA . PRO A 1 239 ? -16.034 -3.547 16.739 1.00 93.44 239 PRO A CA 1
ATOM 1844 C C . PRO A 1 239 ? -16.419 -3.772 18.202 1.00 93.44 239 PRO A C 1
ATOM 1846 O O . PRO A 1 239 ? -16.873 -4.846 18.591 1.00 93.44 239 PRO A O 1
ATOM 1849 N N . ARG A 1 240 ? -16.292 -2.739 19.028 1.00 93.38 240 ARG A N 1
ATOM 1850 C CA . ARG A 1 240 ? -16.762 -2.753 20.409 1.00 93.38 240 ARG A CA 1
ATOM 1851 C C . ARG A 1 240 ? -18.261 -3.017 20.410 1.00 93.38 240 ARG A C 1
ATOM 1853 O O . ARG A 1 240 ? -19.026 -2.342 19.717 1.00 93.38 240 ARG A O 1
ATOM 1860 N N . ILE A 1 241 ? -18.675 -3.985 21.216 1.00 92.19 241 ILE A N 1
ATOM 1861 C CA . ILE A 1 241 ? -20.090 -4.283 21.406 1.00 92.19 241 ILE A CA 1
ATOM 1862 C C . ILE A 1 241 ? -20.751 -3.053 22.025 1.00 92.19 241 ILE A C 1
ATOM 1864 O O . ILE A 1 241 ? -20.293 -2.529 23.040 1.00 92.19 241 ILE A O 1
ATOM 1868 N N . ARG A 1 242 ? -21.786 -2.550 21.349 1.00 89.81 242 ARG A N 1
ATOM 1869 C CA . ARG A 1 242 ? -22.563 -1.397 21.811 1.00 89.81 242 ARG A CA 1
ATOM 1870 C C . ARG A 1 242 ? -23.407 -1.799 23.012 1.00 89.81 242 ARG A C 1
ATOM 1872 O O . ARG A 1 242 ? -23.803 -2.959 23.123 1.00 89.81 242 ARG A O 1
ATOM 1879 N N . ASP A 1 243 ? -23.720 -0.820 23.853 1.00 84.94 243 ASP A N 1
ATOM 1880 C CA . ASP A 1 243 ? -24.624 -1.016 24.979 1.00 84.94 243 ASP A CA 1
ATOM 1881 C C . ASP A 1 243 ? -25.966 -1.554 24.459 1.00 84.94 243 ASP A C 1
ATOM 1883 O O . ASP A 1 243 ? -26.640 -0.920 23.643 1.00 84.94 243 ASP A O 1
ATOM 1887 N N . ASN A 1 244 ? -26.320 -2.758 24.899 1.00 88.00 244 ASN A N 1
ATOM 1888 C CA . ASN A 1 244 ? -27.595 -3.401 24.617 1.00 88.00 244 ASN A CA 1
ATOM 1889 C C . ASN A 1 244 ? -28.305 -3.585 25.965 1.00 88.00 244 ASN A C 1
ATOM 1891 O O . ASN A 1 244 ? -27.678 -4.102 26.890 1.00 88.00 244 ASN A O 1
ATOM 1895 N N . PRO A 1 245 ? -29.585 -3.191 26.103 1.00 91.44 245 PRO A N 1
ATOM 1896 C CA . PRO A 1 245 ? -30.331 -3.354 27.354 1.00 91.44 245 PRO A CA 1
ATOM 1897 C C . PRO A 1 245 ? -30.425 -4.808 27.849 1.00 91.44 245 PRO A C 1
ATOM 1899 O O . PRO A 1 245 ? -30.733 -5.038 29.014 1.00 91.44 245 PRO A O 1
ATOM 1902 N N . GLU A 1 246 ? -30.173 -5.794 26.988 1.00 90.94 246 GLU A N 1
ATOM 1903 C CA . GLU A 1 246 ? -30.156 -7.217 27.346 1.00 90.94 246 GLU A CA 1
ATOM 1904 C C . GLU A 1 246 ? -28.831 -7.680 27.964 1.00 90.94 246 GLU A C 1
ATOM 1906 O O . GLU A 1 246 ? -28.753 -8.792 28.494 1.00 90.94 246 GLU A O 1
ATOM 1911 N N . TYR A 1 247 ? -27.785 -6.855 27.893 1.00 93.75 247 TYR A N 1
ATOM 1912 C CA . TYR A 1 247 ? -26.462 -7.181 28.411 1.00 93.75 247 TYR A CA 1
ATOM 1913 C C . TYR A 1 247 ? -26.311 -6.557 29.796 1.00 93.75 247 TYR A C 1
ATOM 1915 O O . TYR A 1 247 ? -26.322 -5.340 29.954 1.00 93.75 247 TYR A O 1
ATOM 1923 N N . GLN A 1 248 ? -26.161 -7.401 30.813 1.00 94.00 248 GLN A N 1
ATOM 1924 C CA . GLN A 1 248 ? -25.876 -6.967 32.177 1.00 94.00 248 GLN A CA 1
ATOM 1925 C C . GLN A 1 248 ? -24.404 -6.570 32.333 1.00 94.00 248 GLN A C 1
ATOM 1927 O O . GLN A 1 248 ? -24.093 -5.594 33.013 1.00 94.00 248 GLN A O 1
ATOM 1932 N N . ASN A 1 249 ? -23.499 -7.333 31.717 1.00 95.00 249 ASN A N 1
ATOM 1933 C CA . ASN A 1 249 ? -22.065 -7.069 31.731 1.00 95.00 249 ASN A CA 1
ATOM 1934 C C . ASN A 1 249 ? -21.420 -7.569 30.432 1.00 95.00 249 ASN A C 1
ATOM 1936 O O . ASN A 1 249 ? -21.860 -8.564 29.855 1.00 95.00 249 ASN A O 1
ATOM 1940 N N . VAL A 1 250 ? -20.368 -6.890 29.982 1.00 95.19 250 VAL A N 1
ATOM 1941 C CA . VAL A 1 250 ? -19.600 -7.261 28.791 1.00 95.19 250 VAL A CA 1
ATOM 1942 C C . VAL A 1 250 ? -18.124 -7.273 29.164 1.00 95.19 250 VAL A C 1
ATOM 1944 O O . VAL A 1 250 ? -17.538 -6.233 29.461 1.00 95.19 250 VAL A O 1
ATOM 1947 N N . SER A 1 251 ? -17.518 -8.458 29.138 1.00 94.62 251 SER A N 1
ATOM 1948 C CA . SER A 1 251 ? -16.078 -8.637 29.305 1.00 94.62 251 SER A CA 1
ATOM 1949 C C . SER A 1 251 ? -15.461 -8.960 27.949 1.00 94.62 251 SER A C 1
ATOM 1951 O O . SER A 1 251 ? -15.852 -9.933 27.307 1.00 94.62 251 SER A O 1
ATOM 1953 N N . GLN A 1 252 ? -14.525 -8.130 27.492 1.00 92.12 252 GLN A N 1
ATOM 1954 C CA . GLN A 1 252 ? -13.917 -8.244 26.167 1.00 92.12 252 GLN A CA 1
ATOM 1955 C C . GLN A 1 252 ? -12.406 -8.454 26.273 1.00 92.12 252 GLN A C 1
ATOM 1957 O O . GLN A 1 252 ? -11.709 -7.693 26.943 1.00 92.12 252 GLN A O 1
ATOM 1962 N N . ASN A 1 253 ? -11.914 -9.452 25.543 1.00 90.06 253 ASN A N 1
ATOM 1963 C CA . ASN A 1 253 ? -10.519 -9.627 25.152 1.00 90.06 253 ASN A CA 1
ATOM 1964 C C . ASN A 1 253 ? -10.434 -9.581 23.610 1.00 90.06 253 ASN A C 1
ATOM 1966 O O . ASN A 1 253 ? -11.446 -9.751 22.932 1.00 90.06 253 ASN A O 1
ATOM 1970 N N . ASN A 1 254 ? -9.249 -9.348 23.044 1.00 84.12 254 ASN A N 1
ATOM 1971 C CA . ASN A 1 254 ? -9.029 -9.047 21.622 1.00 84.12 254 ASN A CA 1
ATOM 1972 C C . ASN A 1 254 ? -9.757 -9.990 20.644 1.00 84.12 254 ASN A C 1
ATOM 1974 O O . ASN A 1 254 ? -10.205 -9.535 19.594 1.00 84.12 254 ASN A O 1
ATOM 1978 N N . SER A 1 255 ? -9.897 -11.276 20.978 1.00 92.94 255 SER A N 1
ATOM 1979 C CA . SER A 1 255 ? -10.559 -12.281 20.134 1.00 92.94 255 SER A CA 1
ATOM 1980 C C . SER A 1 255 ? -11.855 -12.857 20.708 1.00 92.94 255 SER A C 1
ATOM 1982 O O . SER A 1 255 ? -12.580 -13.523 19.977 1.00 92.94 255 SER A O 1
ATOM 1984 N N . ILE A 1 256 ? -12.166 -12.630 21.987 1.00 96.12 256 ILE A N 1
ATOM 1985 C CA . ILE A 1 256 ? -13.303 -13.265 22.670 1.00 96.12 256 ILE A CA 1
ATOM 1986 C C . ILE A 1 256 ? -14.038 -12.229 23.511 1.00 96.12 256 ILE A C 1
ATOM 1988 O O . ILE A 1 256 ? -13.427 -11.497 24.291 1.00 96.12 256 ILE A O 1
ATOM 1992 N N . VAL A 1 257 ? -15.363 -12.220 23.411 1.00 96.56 257 VAL A N 1
ATOM 1993 C CA . VAL A 1 257 ? -16.243 -11.479 24.315 1.00 96.56 257 VAL A CA 1
ATOM 1994 C C . VAL A 1 257 ? -17.105 -12.464 25.081 1.00 96.56 257 VAL A C 1
ATOM 1996 O O . VAL A 1 257 ? -17.730 -13.344 24.497 1.00 96.56 257 VAL A O 1
ATOM 1999 N N . ILE A 1 258 ? -17.182 -12.268 26.392 1.00 96.50 258 ILE A N 1
ATOM 2000 C CA . ILE A 1 258 ? -18.174 -12.901 27.251 1.00 96.50 258 ILE A CA 1
ATOM 2001 C C . ILE A 1 258 ? -19.233 -11.854 27.604 1.00 96.50 258 ILE A C 1
ATOM 2003 O O . ILE A 1 258 ? -18.937 -10.831 28.225 1.00 96.50 258 ILE A O 1
ATOM 2007 N N . ILE A 1 259 ? -20.469 -12.116 27.194 1.00 97.00 259 ILE A N 1
ATOM 2008 C CA . ILE A 1 259 ? -21.644 -11.304 27.500 1.00 97.00 259 ILE A CA 1
ATOM 2009 C C . ILE A 1 259 ? -22.413 -11.998 28.617 1.00 97.00 259 ILE A C 1
ATOM 2011 O O . ILE A 1 259 ? -22.804 -13.154 28.470 1.00 97.00 259 ILE A O 1
ATOM 2015 N N . GLN A 1 260 ? -22.670 -11.290 29.709 1.00 96.88 260 GLN A N 1
ATOM 2016 C CA . GLN A 1 260 ? -23.596 -11.733 30.743 1.00 96.88 260 GLN A CA 1
ATOM 2017 C C . GLN A 1 260 ? -24.987 -11.180 30.429 1.00 96.88 260 GLN A C 1
ATOM 2019 O O . GLN A 1 260 ? -25.183 -9.964 30.403 1.00 96.88 260 GLN A O 1
ATOM 2024 N N . CYS A 1 261 ? -25.949 -12.061 30.178 1.00 95.88 261 CYS A N 1
ATOM 2025 C CA . CYS A 1 261 ? -27.330 -11.696 29.888 1.00 95.88 261 CYS A CA 1
ATOM 2026 C C . CYS A 1 261 ? -28.078 -11.306 31.166 1.00 95.88 261 CYS A C 1
ATOM 2028 O O . CYS A 1 261 ? 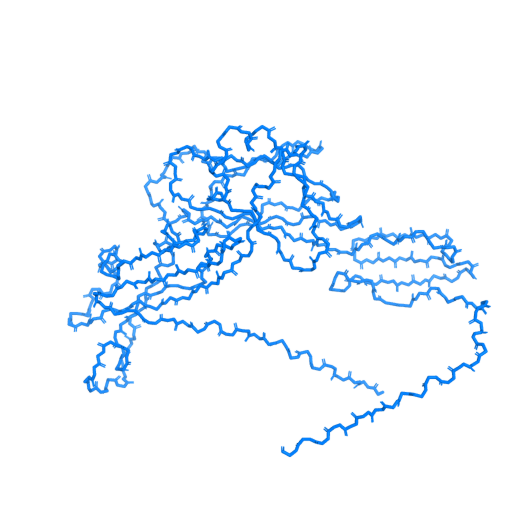-27.758 -11.774 32.258 1.00 95.88 261 CYS A O 1
ATOM 2030 N N . THR A 1 262 ? -29.149 -10.522 31.033 1.00 94.75 262 THR A N 1
ATOM 2031 C CA . THR A 1 262 ? -30.055 -10.207 32.156 1.00 94.75 262 THR A CA 1
ATOM 2032 C C . THR A 1 262 ? -30.723 -11.441 32.776 1.00 94.75 262 THR A C 1
ATOM 2034 O O . THR A 1 262 ? -31.145 -11.392 33.929 1.00 94.75 262 THR A O 1
ATOM 2037 N N . THR A 1 263 ? -30.782 -12.565 32.052 1.00 93.62 263 THR A N 1
ATOM 2038 C CA . THR A 1 263 ? -31.219 -13.873 32.572 1.00 93.62 263 THR A CA 1
ATOM 2039 C C . THR A 1 263 ? -30.204 -14.532 33.514 1.00 93.62 263 THR A C 1
ATOM 2041 O O . THR A 1 263 ? -30.531 -15.532 34.147 1.00 93.62 263 THR A O 1
ATOM 2044 N N . GLY A 1 264 ? -28.982 -13.999 33.613 1.00 94.81 264 GLY A N 1
ATOM 2045 C CA . GLY A 1 264 ? -27.867 -14.574 34.367 1.00 94.81 264 GLY A CA 1
ATOM 2046 C C . GLY A 1 264 ? -26.996 -15.546 33.565 1.00 94.81 264 GLY A C 1
ATOM 2047 O O . GLY A 1 264 ? -25.955 -15.967 34.064 1.00 94.81 264 GLY A O 1
ATOM 2048 N N . GLU A 1 265 ? -27.380 -15.894 32.333 1.00 96.38 265 GLU A N 1
ATOM 2049 C CA . GLU A 1 265 ? -26.567 -16.740 31.453 1.00 96.38 265 GLU A CA 1
ATOM 2050 C C . GLU A 1 265 ? -25.367 -15.978 30.884 1.00 96.38 265 GLU A C 1
ATOM 2052 O O . GLU A 1 265 ? -25.475 -14.807 30.524 1.00 96.38 265 GLU A O 1
ATOM 2057 N N . ASN A 1 266 ? -24.239 -16.671 30.729 1.00 96.94 266 ASN A N 1
ATOM 2058 C CA . ASN A 1 266 ? -23.086 -16.152 30.003 1.00 96.94 266 ASN A CA 1
ATOM 2059 C C . ASN A 1 266 ? -23.084 -16.702 28.578 1.00 96.94 266 ASN A C 1
ATOM 2061 O O . ASN A 1 266 ? -23.207 -17.910 28.368 1.00 96.94 266 ASN A O 1
ATOM 2065 N N . LYS A 1 267 ? -22.893 -15.817 27.607 1.00 97.00 267 LYS A N 1
ATOM 2066 C CA . LYS A 1 267 ? -22.728 -16.150 26.196 1.00 97.00 267 LYS A CA 1
ATOM 2067 C C . LYS A 1 267 ? -21.344 -15.731 25.728 1.00 97.00 267 LYS A C 1
ATOM 2069 O O . LYS A 1 267 ? -20.844 -14.681 26.124 1.00 97.00 267 LYS A O 1
ATOM 2074 N N . MET A 1 268 ? -20.724 -16.565 24.904 1.00 96.94 268 MET A N 1
ATOM 2075 C CA . MET A 1 268 ? -19.392 -16.321 24.363 1.00 96.94 268 MET A CA 1
ATOM 2076 C C . MET A 1 268 ? -19.495 -16.018 22.871 1.00 96.94 268 MET A C 1
ATOM 2078 O O . MET A 1 268 ? -20.125 -16.768 22.126 1.00 96.94 268 MET A O 1
ATOM 2082 N N . LEU A 1 269 ? -18.859 -14.927 22.454 1.00 96.88 269 LEU A N 1
ATOM 2083 C CA . LEU A 1 269 ? -18.673 -14.548 21.061 1.00 96.88 269 LEU A CA 1
ATOM 2084 C C . LEU A 1 269 ? -17.183 -14.592 20.724 1.00 96.88 269 LEU A C 1
ATOM 2086 O O . LEU A 1 269 ? -16.350 -14.154 21.519 1.00 96.88 269 LEU A O 1
ATOM 2090 N N . GLU A 1 270 ? -16.859 -15.068 19.531 1.00 97.06 270 GLU A N 1
ATOM 2091 C CA . GLU A 1 270 ? -15.508 -15.077 18.977 1.00 97.06 270 GLU A CA 1
ATOM 2092 C C . GLU A 1 270 ? -15.409 -14.077 17.821 1.00 97.06 270 GLU A C 1
ATOM 2094 O O . GLU A 1 270 ? -16.355 -13.897 17.052 1.00 97.06 270 GLU A O 1
ATOM 2099 N N . CYS A 1 271 ? -14.275 -13.388 17.716 1.00 95.88 271 CYS A N 1
ATOM 2100 C CA . CYS A 1 271 ? -14.006 -12.472 16.620 1.00 95.88 271 CYS A CA 1
ATOM 2101 C C . CYS A 1 271 ? -13.488 -13.250 15.407 1.00 95.88 271 CYS A C 1
ATOM 2103 O O . CYS A 1 271 ? -12.316 -13.622 15.362 1.00 95.88 271 CYS A O 1
ATOM 2105 N N . VAL A 1 272 ? -14.347 -13.460 14.412 1.00 95.50 272 VAL A N 1
ATOM 2106 C CA . VAL A 1 272 ? -14.020 -14.164 13.165 1.00 95.50 272 VAL A CA 1
ATOM 2107 C C . VAL A 1 272 ? -14.263 -13.217 11.996 1.00 95.50 272 VAL A C 1
ATOM 2109 O O . VAL A 1 272 ? -15.336 -12.628 11.882 1.00 95.50 272 VAL A O 1
ATOM 2112 N N . ASP A 1 273 ? -13.250 -13.019 11.149 1.00 91.75 273 ASP A N 1
ATOM 2113 C CA . ASP A 1 273 ? -13.306 -12.117 9.987 1.00 91.75 273 ASP A CA 1
ATOM 2114 C C . ASP A 1 273 ? -13.835 -10.710 10.324 1.00 91.75 273 ASP A C 1
ATOM 2116 O O . ASP A 1 273 ? -14.680 -10.141 9.627 1.00 91.75 273 ASP A O 1
ATOM 2120 N N . GLN A 1 274 ? -13.337 -10.148 11.433 1.00 92.38 274 GLN A N 1
ATOM 2121 C CA . GLN A 1 274 ? -13.730 -8.834 11.967 1.00 92.38 274 GLN A CA 1
ATOM 2122 C C . GLN A 1 274 ? -15.208 -8.721 12.383 1.00 92.38 274 GLN A C 1
ATOM 2124 O O . GLN A 1 274 ? -15.734 -7.614 12.544 1.00 92.38 274 GLN A O 1
ATOM 2129 N N . LYS A 1 275 ? -15.894 -9.852 12.582 1.00 94.31 275 LYS A N 1
ATOM 2130 C CA . LYS A 1 275 ? -17.273 -9.918 13.073 1.00 94.31 275 LYS A CA 1
ATOM 2131 C C . LYS A 1 275 ? -17.362 -10.794 14.315 1.00 94.31 275 LYS A C 1
ATOM 2133 O O . LYS A 1 275 ? -16.678 -11.802 14.436 1.00 94.31 275 LYS A O 1
ATOM 2138 N N . TRP A 1 276 ? -18.245 -10.416 15.233 1.00 95.12 276 TRP A N 1
ATOM 2139 C CA . TRP A 1 276 ? -18.566 -11.264 16.374 1.00 95.12 276 TRP A CA 1
ATOM 2140 C C . TRP A 1 276 ? -19.480 -12.407 15.937 1.00 95.12 276 TRP A C 1
ATOM 2142 O O . TRP A 1 276 ? -20.563 -12.162 15.405 1.00 95.12 276 TRP A O 1
ATOM 2152 N N . VAL A 1 277 ? -19.041 -13.640 16.175 1.00 96.69 277 VAL A N 1
ATOM 2153 C CA . VAL A 1 277 ? -19.765 -14.873 15.857 1.00 96.69 277 VAL A CA 1
ATOM 2154 C C . VAL A 1 277 ? -20.017 -15.651 17.146 1.00 96.69 277 VAL A C 1
ATOM 2156 O O . VAL A 1 277 ? -19.108 -15.856 17.944 1.00 96.69 277 VAL A O 1
ATOM 2159 N N . GLY A 1 278 ? -21.262 -16.072 17.362 1.00 95.31 278 GLY A N 1
ATOM 2160 C CA . GLY A 1 278 ? -21.684 -16.839 18.534 1.00 95.31 278 GLY A CA 1
ATOM 2161 C C . GLY A 1 278 ? -23.153 -16.592 18.877 1.00 95.31 278 GLY A C 1
ATOM 2162 O O . GLY A 1 278 ? -23.866 -15.900 18.148 1.00 95.31 278 GLY A O 1
ATOM 2163 N N . GLU A 1 279 ? -23.615 -17.171 19.982 1.00 94.06 279 GLU A N 1
ATOM 2164 C CA . GLU A 1 279 ? -24.971 -16.938 20.484 1.00 94.06 279 GLU A CA 1
ATOM 2165 C C . GLU A 1 279 ? -25.060 -15.584 21.196 1.00 94.06 279 GLU A C 1
ATOM 2167 O O . GLU A 1 279 ? -24.231 -15.265 22.045 1.00 94.06 279 GLU A O 1
ATOM 2172 N N . THR A 1 280 ? -26.089 -14.794 20.896 1.00 93.38 280 THR A N 1
ATOM 2173 C CA . THR A 1 280 ? -26.397 -13.563 21.639 1.00 93.38 280 THR A CA 1
ATOM 2174 C C . THR A 1 280 ? -27.454 -13.830 22.708 1.00 93.38 280 THR A C 1
ATOM 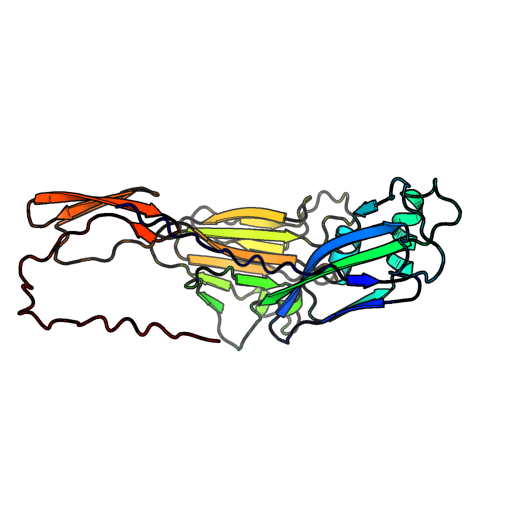2176 O O . THR A 1 280 ? -28.156 -14.843 22.668 1.00 93.38 280 THR A O 1
ATOM 2179 N N . CYS A 1 281 ? -27.612 -12.906 23.660 1.00 91.75 281 CYS A N 1
ATOM 2180 C CA . CYS A 1 281 ? -28.791 -12.909 24.526 1.00 91.75 281 CYS A CA 1
ATOM 2181 C C . CYS A 1 281 ? -30.052 -12.821 23.647 1.00 91.75 281 CYS A C 1
ATOM 2183 O O . CYS A 1 281 ? -30.068 -12.087 22.658 1.00 91.75 281 CYS A O 1
ATOM 2185 N N . ILE A 1 282 ? -31.063 -13.640 23.946 1.00 87.00 282 ILE A N 1
ATOM 2186 C CA . ILE A 1 282 ? -32.334 -13.649 23.219 1.00 87.00 282 ILE A CA 1
ATOM 2187 C C . ILE A 1 282 ? -33.350 -12.889 24.056 1.00 87.00 282 ILE A C 1
ATOM 2189 O O . ILE A 1 282 ? -33.623 -13.258 25.202 1.00 87.00 282 ILE A O 1
ATOM 2193 N N . ASN A 1 283 ? -33.987 -11.889 23.456 1.00 72.81 283 ASN A N 1
ATOM 2194 C CA . ASN A 1 283 ? -35.131 -11.245 24.069 1.00 72.81 283 ASN A CA 1
ATOM 2195 C C . ASN A 1 283 ? -36.342 -12.187 24.042 1.00 72.81 283 ASN A C 1
ATOM 2197 O O . ASN A 1 283 ? -37.032 -12.330 23.033 1.00 72.81 283 ASN A O 1
ATOM 2201 N N . ILE A 1 284 ? -36.637 -12.826 25.173 1.00 72.44 284 ILE A N 1
ATOM 2202 C CA . ILE A 1 284 ? -37.834 -13.669 25.321 1.00 72.44 284 ILE A CA 1
ATOM 2203 C C . ILE A 1 284 ? -39.125 -12.811 25.209 1.00 72.44 284 ILE A C 1
ATOM 2205 O O . ILE A 1 284 ? -40.217 -13.342 24.996 1.00 72.44 284 ILE A O 1
ATOM 2209 N N . GLY A 1 285 ? -39.013 -11.475 25.279 1.00 59.53 285 GLY A N 1
ATOM 2210 C CA . GLY A 1 285 ? -40.131 -10.527 25.236 1.00 59.53 285 GLY A CA 1
ATOM 2211 C C . GLY A 1 285 ? -40.745 -10.261 23.856 1.00 59.53 285 GLY A C 1
ATOM 2212 O O . GLY A 1 285 ? -41.915 -9.886 23.780 1.00 59.53 285 GLY A O 1
ATOM 2213 N N . THR A 1 286 ? -40.031 -10.499 22.754 1.00 55.31 286 THR A N 1
ATOM 2214 C CA . THR A 1 286 ? -40.565 -10.353 21.388 1.00 55.31 286 THR A CA 1
ATOM 2215 C C . THR A 1 286 ? -40.880 -11.719 20.792 1.00 55.31 286 THR A C 1
ATOM 2217 O O . THR A 1 286 ? -40.341 -12.130 19.767 1.00 55.31 286 THR A O 1
ATOM 2220 N N . ARG A 1 287 ? -41.845 -12.426 21.397 1.00 51.12 287 ARG A N 1
ATOM 2221 C CA . ARG A 1 287 ? -42.645 -13.413 20.655 1.00 51.12 287 ARG A CA 1
ATOM 2222 C C . ARG A 1 287 ? -43.358 -12.668 19.526 1.00 51.12 287 ARG A C 1
ATOM 2224 O O . ARG A 1 287 ? -44.475 -12.179 19.693 1.00 51.12 287 ARG A O 1
ATOM 2231 N N . ALA A 1 288 ? -42.693 -12.557 18.380 1.00 50.59 288 ALA A N 1
ATOM 2232 C CA . ALA A 1 288 ? -43.318 -12.187 17.129 1.00 50.59 288 ALA A CA 1
ATOM 2233 C C . ALA A 1 288 ? -44.496 -13.145 16.924 1.00 50.59 288 ALA A C 1
ATOM 2235 O O . ALA A 1 288 ? -44.319 -14.345 16.709 1.00 50.59 288 ALA A O 1
ATOM 2236 N N . ARG A 1 289 ? -45.719 -12.622 17.053 1.00 48.88 289 ARG A N 1
ATOM 2237 C CA . ARG A 1 289 ? -46.898 -13.282 16.496 1.00 48.88 289 ARG A CA 1
ATOM 2238 C C . ARG A 1 289 ? -46.576 -13.519 15.024 1.00 48.88 289 ARG A C 1
ATOM 2240 O O . ARG A 1 289 ? -46.268 -12.565 14.316 1.00 48.88 289 ARG A O 1
ATOM 2247 N N . GLY A 1 290 ? -46.548 -14.788 14.627 1.00 44.78 290 GLY A N 1
ATOM 2248 C CA . GLY A 1 290 ? -46.021 -15.231 13.344 1.00 44.78 290 GLY A CA 1
ATOM 2249 C C . GLY A 1 290 ? -46.559 -14.419 12.172 1.00 44.78 290 GLY A C 1
ATOM 2250 O O . GLY A 1 290 ? -47.747 -14.462 11.869 1.00 44.78 290 GLY A O 1
ATOM 2251 N N . VAL A 1 291 ? -45.659 -13.726 11.486 1.00 47.50 291 VAL A N 1
ATOM 2252 C CA . VAL A 1 291 ? -45.833 -13.417 10.072 1.00 47.50 291 VAL A CA 1
ATOM 2253 C C . VAL A 1 291 ? -44.928 -14.409 9.365 1.00 47.50 291 VAL A C 1
ATOM 2255 O O . VAL A 1 291 ? -43.705 -14.303 9.436 1.00 47.50 291 VAL A O 1
ATOM 2258 N N . GLY A 1 292 ? -45.534 -15.449 8.795 1.00 45.06 292 GLY A N 1
ATOM 2259 C CA . GLY A 1 292 ? -44.821 -16.448 8.014 1.00 45.06 292 GLY A CA 1
ATOM 2260 C C . GLY A 1 292 ? -44.136 -15.770 6.835 1.00 45.06 292 GLY A C 1
ATOM 2261 O O . GLY A 1 292 ? -44.789 -15.426 5.854 1.00 45.06 292 GLY A O 1
ATOM 2262 N N . PHE A 1 293 ? -42.823 -15.574 6.930 1.00 44.88 293 PHE A N 1
ATOM 2263 C CA . PHE A 1 293 ? -42.002 -15.273 5.769 1.00 44.88 293 PHE A CA 1
ATOM 2264 C C . PHE A 1 293 ? -41.870 -16.564 4.964 1.00 44.88 293 PHE A C 1
ATOM 2266 O O . PHE A 1 293 ? -41.025 -17.418 5.227 1.00 44.88 293 PHE A O 1
ATOM 2273 N N . LEU A 1 294 ? -42.784 -16.723 4.009 1.00 43.53 294 LEU A N 1
ATOM 2274 C CA . LEU A 1 294 ? -42.678 -17.700 2.942 1.00 43.53 294 LEU A CA 1
ATOM 2275 C C . LEU A 1 294 ? -41.450 -17.311 2.101 1.00 43.53 294 LEU A C 1
ATOM 2277 O O . LEU A 1 294 ? -41.493 -16.349 1.335 1.00 43.53 294 LEU A O 1
ATOM 2281 N N . ILE A 1 295 ? -40.335 -18.019 2.276 1.00 45.84 295 ILE A N 1
ATOM 2282 C CA . ILE A 1 295 ? -39.182 -17.907 1.379 1.00 45.84 295 ILE A CA 1
ATOM 2283 C C . ILE A 1 295 ? -39.594 -18.576 0.066 1.00 45.84 295 ILE A C 1
ATOM 2285 O O . ILE A 1 295 ? -39.556 -19.798 -0.065 1.00 45.84 295 ILE A O 1
ATOM 2289 N N . VAL A 1 296 ? -40.036 -17.774 -0.903 1.00 40.56 296 VAL A N 1
ATOM 2290 C CA . VAL A 1 296 ? -40.197 -18.226 -2.285 1.00 40.56 296 VAL A CA 1
ATOM 2291 C C . VAL A 1 296 ? -38.799 -18.317 -2.885 1.00 40.56 296 VAL A C 1
ATOM 2293 O O . VAL A 1 296 ? -38.205 -17.315 -3.278 1.00 40.56 296 VAL A O 1
ATOM 2296 N N . ILE A 1 297 ? -38.255 -19.531 -2.920 1.00 46.25 297 ILE A N 1
ATOM 2297 C CA . ILE A 1 297 ? -37.059 -19.850 -3.696 1.00 46.25 297 ILE A CA 1
ATOM 2298 C C . ILE A 1 297 ? -37.480 -19.830 -5.169 1.00 46.25 297 ILE A C 1
ATOM 2300 O O . ILE A 1 297 ? -38.027 -20.804 -5.682 1.00 46.25 297 ILE A O 1
ATOM 2304 N N . LEU A 1 298 ? -37.262 -18.703 -5.846 1.00 45.44 298 LEU A N 1
ATOM 2305 C CA . LEU A 1 298 ? -37.309 -18.642 -7.305 1.00 45.44 298 LEU A CA 1
ATOM 2306 C C . LEU A 1 298 ? -36.077 -19.379 -7.844 1.00 45.44 298 LEU A C 1
ATOM 2308 O O . LEU A 1 298 ? -34.996 -18.807 -7.961 1.00 45.44 298 LEU A O 1
ATOM 2312 N N . MET A 1 299 ? -36.239 -20.670 -8.139 1.00 44.66 299 MET A N 1
ATOM 2313 C CA . MET A 1 299 ? -35.308 -21.406 -8.991 1.00 44.66 299 MET A CA 1
ATOM 2314 C C . MET A 1 299 ? -35.464 -20.884 -10.423 1.00 44.66 299 MET A C 1
ATOM 2316 O O . MET A 1 299 ? -36.397 -21.254 -11.132 1.00 44.66 299 MET A O 1
ATOM 2320 N N . GLY A 1 300 ? -34.570 -19.984 -10.826 1.00 49.38 300 GLY A N 1
ATOM 2321 C CA . GLY A 1 300 ? -34.395 -19.603 -12.222 1.00 49.38 300 GLY A CA 1
ATOM 2322 C C . GLY A 1 300 ? -33.612 -20.688 -12.954 1.00 49.38 300 GLY A C 1
ATOM 2323 O O . GLY A 1 300 ? -32.414 -20.837 -12.732 1.00 49.38 300 GLY A O 1
ATOM 2324 N N . ILE A 1 301 ? -34.307 -21.444 -13.800 1.00 53.91 301 ILE A N 1
ATOM 2325 C CA . ILE A 1 301 ? -33.723 -22.297 -14.837 1.00 53.91 301 ILE A CA 1
ATOM 2326 C C . ILE A 1 301 ? -33.272 -21.353 -15.961 1.00 53.91 301 ILE A C 1
ATOM 2328 O O . ILE A 1 301 ? -34.109 -20.666 -16.542 1.00 53.91 301 ILE A O 1
ATOM 2332 N N . PHE A 1 302 ? -31.968 -21.284 -16.228 1.00 53.94 302 PHE A N 1
ATOM 2333 C CA . PHE A 1 302 ? -31.418 -20.697 -17.452 1.00 53.94 302 PHE A CA 1
ATOM 2334 C C . PHE A 1 302 ? -30.935 -21.852 -18.337 1.00 53.94 302 PHE A C 1
ATOM 2336 O O . PHE A 1 302 ? -30.086 -22.633 -17.902 1.00 53.94 302 PHE A O 1
ATOM 2343 N N . GLU A 1 303 ? -31.539 -21.966 -19.524 1.00 53.97 303 GLU A N 1
ATOM 2344 C CA . GLU A 1 303 ? -31.010 -22.691 -20.692 1.00 53.97 303 GLU A CA 1
ATOM 2345 C C . GLU A 1 303 ? -29.902 -21.882 -21.376 1.00 53.97 303 GLU A C 1
ATOM 2347 O O . GLU A 1 303 ? -29.985 -20.628 -21.356 1.00 53.97 303 GLU A O 1
#